Protein AF-0000000080789061 (afdb_homodimer)

Foldseek 3Di:
DAAEAEEALQLLCLCQDVPDPCVVVSVVVVVRHQAYEYEPVRLVVNQVVCVVVVHDSCVSSVVQVPPPRYDYDYFDPQLQVQLVVVPQPDVVSSSLSSSLSVCVVVVHHYDHPDPVSVVVSVVVVD/DAAEAEEALQLLCLCQDVPDPCVVVSVVVVVRHQAYEYEPVRLVVNQVVCVVVVHDSCVSSVVQVVPPRYDYDYFDPQLQVQLVVVPQPDVVSSSLSSSLSVCVVVVHHYDHPDPVSVVVSVVVVD

Structure (mmCIF, N/CA/C/O backbone):
data_AF-0000000080789061-model_v1
#
loop_
_entity.id
_entity.type
_entity.pdbx_description
1 polymer Toxin
#
loop_
_atom_site.group_PDB
_atom_site.id
_atom_site.type_symbol
_atom_site.label_atom_id
_atom_site.label_alt_id
_atom_site.label_comp_id
_atom_site.label_asym_id
_atom_site.label_entity_id
_atom_site.label_seq_id
_atom_site.pdbx_PDB_ins_code
_atom_site.Cartn_x
_atom_site.Cartn_y
_atom_site.Cartn_z
_atom_site.occupancy
_atom_site.B_iso_or_equiv
_atom_site.auth_seq_id
_atom_site.auth_comp_id
_atom_site.auth_asym_id
_atom_site.auth_atom_id
_atom_site.pdbx_PDB_model_num
ATOM 1 N N . MET A 1 1 ? 13.906 -29.203 -3.186 1 59.88 1 MET A N 1
ATOM 2 C CA . MET A 1 1 ? 13.758 -28.641 -1.844 1 59.88 1 MET A CA 1
ATOM 3 C C . MET A 1 1 ? 12.75 -27.5 -1.834 1 59.88 1 MET A C 1
ATOM 5 O O . MET A 1 1 ? 12.688 -26.719 -2.777 1 59.88 1 MET A O 1
ATOM 9 N N . GLU A 1 2 ? 11.664 -27.625 -1.023 1 77.31 2 GLU A N 1
ATOM 10 C CA . GLU A 1 2 ? 10.562 -26.656 -1.031 1 77.31 2 GLU A CA 1
ATOM 11 C C . GLU A 1 2 ? 11.055 -25.266 -0.685 1 77.31 2 GLU A C 1
ATOM 13 O O . GLU A 1 2 ? 11.898 -25.094 0.199 1 77.31 2 GLU A O 1
ATOM 18 N N . GLU A 1 3 ? 10.781 -24.375 -1.678 1 92.19 3 GLU A N 1
ATOM 19 C CA . GLU A 1 3 ? 11.305 -23.016 -1.536 1 92.19 3 GLU A CA 1
ATOM 20 C C . GLU A 1 3 ? 10.266 -22.094 -0.92 1 92.19 3 GLU A C 1
ATOM 22 O O . GLU A 1 3 ? 9.062 -22.328 -1.035 1 92.19 3 GLU A O 1
ATOM 27 N N . ILE A 1 4 ? 10.734 -21.266 -0.006 1 98.19 4 ILE A N 1
ATOM 28 C CA . ILE A 1 4 ? 9.945 -20.172 0.546 1 98.19 4 ILE A CA 1
ATOM 29 C C . ILE A 1 4 ? 10.5 -18.828 0.042 1 98.19 4 ILE A C 1
ATOM 31 O O . ILE A 1 4 ? 11.711 -18.625 0.031 1 98.19 4 ILE A O 1
ATOM 35 N N . ALA A 1 5 ? 9.586 -17.969 -0.425 1 98.5 5 ALA A N 1
ATOM 36 C CA . ALA A 1 5 ? 10.062 -16.703 -0.997 1 98.5 5 ALA A CA 1
ATOM 37 C C . ALA A 1 5 ? 9.023 -15.602 -0.815 1 98.5 5 ALA A C 1
ATOM 39 O O . ALA A 1 5 ? 7.852 -15.875 -0.562 1 98.5 5 ALA A O 1
ATOM 40 N N . VAL A 1 6 ? 9.492 -14.414 -0.831 1 98.62 6 VAL A N 1
ATOM 41 C CA . VAL A 1 6 ? 8.625 -13.273 -1.062 1 98.62 6 VAL A CA 1
ATOM 42 C C . VAL A 1 6 ? 8.336 -13.133 -2.555 1 98.62 6 VAL A C 1
ATOM 44 O O . VAL A 1 6 ? 9.242 -13.258 -3.383 1 98.62 6 VAL A O 1
ATOM 47 N N . VAL A 1 7 ? 7.086 -12.945 -2.906 1 98.56 7 VAL A N 1
ATOM 48 C CA . VAL A 1 7 ? 6.738 -12.773 -4.312 1 98.56 7 VAL A CA 1
ATOM 49 C C . VAL A 1 7 ? 6.18 -11.375 -4.547 1 98.56 7 VAL A C 1
ATOM 51 O O . VAL A 1 7 ? 5.703 -10.727 -3.611 1 98.56 7 VAL A O 1
ATOM 54 N N . ASP A 1 8 ? 6.297 -10.867 -5.746 1 98.06 8 ASP A N 1
ATOM 55 C CA . ASP A 1 8 ? 5.789 -9.547 -6.082 1 98.06 8 ASP A CA 1
ATOM 56 C C . ASP A 1 8 ? 4.633 -9.633 -7.074 1 98.06 8 ASP A C 1
ATOM 58 O O . ASP A 1 8 ? 4.199 -10.734 -7.43 1 98.06 8 ASP A O 1
ATOM 62 N N . THR A 1 9 ? 4.109 -8.531 -7.441 1 97.81 9 THR A N 1
ATOM 63 C CA . THR A 1 9 ? 2.936 -8.445 -8.305 1 97.81 9 THR A CA 1
ATOM 64 C C . THR A 1 9 ? 3.219 -9.07 -9.664 1 97.81 9 THR A C 1
ATOM 66 O O . THR A 1 9 ? 2.389 -9.812 -10.195 1 97.81 9 THR A O 1
ATOM 69 N N . ASN A 1 10 ? 4.449 -8.812 -10.195 1 96.81 10 ASN A N 1
ATOM 70 C CA . ASN A 1 10 ? 4.809 -9.344 -11.508 1 96.81 10 ASN A CA 1
ATOM 71 C C . ASN A 1 10 ? 4.762 -10.867 -11.523 1 96.81 10 ASN A C 1
ATOM 73 O O . ASN A 1 10 ? 4.27 -11.469 -12.484 1 96.81 10 ASN A O 1
ATOM 77 N N . PHE A 1 11 ? 5.266 -11.453 -10.547 1 98.5 11 PHE A N 1
ATOM 78 C CA . PHE A 1 11 ? 5.234 -12.906 -10.438 1 98.5 11 PHE A CA 1
ATOM 79 C C . PHE A 1 11 ? 3.799 -13.414 -10.352 1 98.5 11 PHE A C 1
ATOM 81 O O . PHE A 1 11 ? 3.428 -14.359 -11.047 1 98.5 11 PHE A O 1
ATOM 88 N N . VAL A 1 12 ? 2.99 -12.812 -9.484 1 98.56 12 VAL A N 1
ATOM 89 C CA . VAL A 1 12 ? 1.605 -13.227 -9.281 1 98.56 12 VAL A CA 1
ATOM 90 C C . VAL A 1 12 ? 0.832 -13.109 -10.594 1 98.56 12 VAL A C 1
ATOM 92 O O . VAL A 1 12 ? 0.101 -14.023 -10.977 1 98.56 12 VAL A O 1
ATOM 95 N N . ILE A 1 13 ? 1.022 -12.008 -11.297 1 97.94 13 ILE A N 1
ATOM 96 C CA . ILE A 1 13 ? 0.362 -11.781 -12.57 1 97.94 13 ILE A CA 1
ATOM 97 C C . ILE A 1 13 ? 0.792 -12.852 -13.57 1 97.94 13 ILE A C 1
ATOM 99 O O . ILE A 1 13 ? -0.037 -13.391 -14.312 1 97.94 13 ILE A O 1
A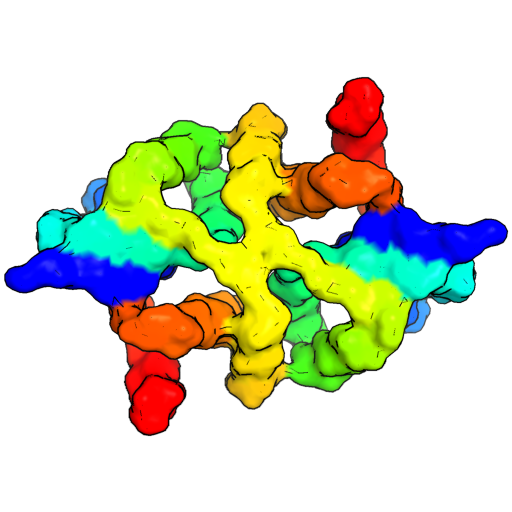TOM 103 N N . ALA A 1 14 ? 2.096 -13.156 -13.609 1 98.19 14 ALA A N 1
ATOM 104 C CA . ALA A 1 14 ? 2.625 -14.172 -14.523 1 98.19 14 ALA A CA 1
ATOM 105 C C . ALA A 1 14 ? 2.008 -15.539 -14.242 1 98.19 14 ALA A C 1
ATOM 107 O O . ALA A 1 14 ? 1.769 -16.312 -15.164 1 98.19 14 ALA A O 1
ATOM 108 N N . VAL A 1 15 ? 1.783 -15.852 -13 1 98.06 15 VAL A N 1
ATOM 109 C CA . VAL A 1 15 ? 1.207 -17.141 -12.625 1 98.06 15 VAL A CA 1
ATOM 110 C C . VAL A 1 15 ? -0.251 -17.203 -13.07 1 98.06 15 VAL A C 1
ATOM 112 O O . VAL A 1 15 ? -0.695 -18.219 -13.617 1 98.06 15 VAL A O 1
ATOM 115 N N . ILE A 1 16 ? -0.989 -16.094 -12.922 1 96.81 16 ILE A N 1
ATOM 116 C CA . ILE A 1 16 ? -2.441 -16.078 -13.062 1 96.81 16 ILE A CA 1
ATOM 117 C C . ILE A 1 16 ? -2.816 -15.945 -14.539 1 96.81 16 ILE A C 1
ATOM 119 O O . ILE A 1 16 ? -3.762 -16.594 -15.008 1 96.81 16 ILE A O 1
ATOM 123 N N . PHE A 1 17 ? -2.111 -15.125 -15.258 1 96.25 17 PHE A N 1
ATOM 124 C CA . PHE A 1 17 ? -2.518 -14.805 -16.609 1 96.25 17 PHE A CA 1
ATOM 125 C C . PHE A 1 17 ? -1.728 -15.625 -17.625 1 96.25 17 PHE A C 1
ATOM 127 O O . PHE A 1 17 ? -0.521 -15.43 -17.781 1 96.25 17 PHE A O 1
ATOM 134 N N . GLU A 1 18 ? -2.381 -16.375 -18.375 1 96.44 18 GLU A N 1
ATOM 135 C CA . GLU A 1 18 ? -1.77 -17.328 -19.297 1 96.44 18 GLU A CA 1
ATOM 136 C C . GLU A 1 18 ? -1.059 -16.609 -20.438 1 96.44 18 GLU A C 1
ATOM 138 O O . GLU A 1 18 ? -0.093 -17.141 -21 1 96.44 18 GLU A O 1
ATOM 143 N N . ASP A 1 19 ? -1.513 -15.461 -20.781 1 96.25 19 ASP A N 1
ATOM 144 C CA . ASP A 1 19 ? -0.944 -14.75 -21.922 1 96.25 19 ASP A CA 1
ATOM 145 C C . ASP A 1 19 ? 0.303 -13.969 -21.516 1 96.25 19 ASP A C 1
ATOM 147 O O . ASP A 1 19 ? 0.974 -13.383 -22.375 1 96.25 19 ASP A O 1
ATOM 151 N N . HIS A 1 20 ? 0.626 -13.969 -20.219 1 96.5 20 HIS A N 1
ATOM 152 C CA . HIS A 1 20 ? 1.844 -13.297 -19.781 1 96.5 20 HIS A CA 1
ATOM 153 C C . HIS A 1 20 ? 3.086 -14 -20.328 1 96.5 20 HIS A C 1
ATOM 155 O O . HIS A 1 20 ? 3.145 -15.234 -20.344 1 96.5 20 HIS A O 1
ATOM 161 N N . ILE A 1 21 ? 4.109 -13.281 -20.703 1 97.06 21 ILE A N 1
ATOM 162 C CA . ILE A 1 21 ? 5.289 -13.797 -21.391 1 97.06 21 ILE A CA 1
ATOM 163 C C . ILE A 1 21 ? 6.02 -14.781 -20.484 1 97.06 21 ILE A C 1
ATOM 165 O O . ILE A 1 21 ? 6.684 -15.703 -20.953 1 97.06 21 ILE A O 1
ATOM 169 N N . PHE A 1 22 ? 5.891 -14.633 -19.219 1 97.88 22 PHE A N 1
ATOM 170 C CA . PHE A 1 22 ? 6.613 -15.484 -18.281 1 97.88 22 PHE A CA 1
ATOM 171 C C . PHE A 1 22 ? 5.688 -16.531 -17.672 1 97.88 22 PHE A C 1
ATOM 173 O O . PHE A 1 22 ? 6.023 -17.156 -16.672 1 97.88 22 PHE A O 1
ATOM 180 N N . HIS A 1 23 ? 4.512 -16.719 -18.203 1 98.44 23 HIS A N 1
ATOM 181 C CA . HIS A 1 23 ? 3.52 -17.594 -17.578 1 98.44 23 HIS A CA 1
ATOM 182 C C . HIS A 1 23 ? 4.062 -19 -17.391 1 98.44 23 HIS A C 1
ATOM 184 O O . HIS A 1 23 ? 3.99 -19.547 -16.281 1 98.44 23 HIS A O 1
ATOM 190 N N . LYS A 1 24 ? 4.656 -19.609 -18.391 1 98.19 24 LYS A N 1
ATOM 191 C CA . LYS A 1 24 ? 5.156 -20.984 -18.297 1 98.19 24 LYS A CA 1
ATOM 192 C C . LYS A 1 24 ? 6.25 -21.109 -17.25 1 98.19 24 LYS A C 1
ATOM 194 O O . LYS A 1 24 ? 6.23 -22.031 -16.438 1 98.19 24 LYS A O 1
ATOM 199 N N . LEU A 1 25 ? 7.121 -20.219 -17.281 1 98.06 25 LEU A N 1
ATOM 200 C CA . LEU A 1 25 ? 8.188 -20.203 -16.281 1 98.06 25 LEU A CA 1
ATOM 201 C C . LEU A 1 25 ? 7.621 -20.016 -14.883 1 98.06 25 LEU A C 1
ATOM 203 O O . LEU A 1 25 ? 8.062 -20.672 -13.938 1 98.06 25 LEU A O 1
ATOM 207 N N . ALA A 1 26 ? 6.656 -19.109 -14.703 1 98.56 26 ALA A N 1
ATOM 208 C CA . ALA A 1 26 ? 6.055 -18.797 -13.414 1 98.56 26 ALA A CA 1
ATOM 209 C C . ALA A 1 26 ? 5.344 -20 -12.828 1 98.56 26 ALA A C 1
ATOM 211 O O . ALA A 1 26 ? 5.379 -20.234 -11.609 1 98.56 26 ALA A O 1
ATOM 212 N N . ILE A 1 27 ? 4.691 -20.781 -13.703 1 98.19 27 ILE A N 1
ATOM 213 C CA . ILE A 1 27 ? 4 -21.984 -13.258 1 98.19 27 ILE A CA 1
ATOM 214 C C . ILE A 1 27 ? 5.016 -22.984 -12.711 1 98.19 27 ILE A C 1
ATOM 216 O O . ILE A 1 27 ? 4.801 -23.594 -11.664 1 98.19 27 ILE A O 1
ATOM 220 N N . LYS A 1 28 ? 6.074 -23.141 -13.367 1 97.81 28 LYS A N 1
ATOM 221 C CA . LYS A 1 28 ? 7.125 -24.031 -12.906 1 97.81 28 LYS A CA 1
ATOM 222 C C . LYS A 1 28 ? 7.695 -23.594 -11.57 1 97.81 28 LYS A C 1
ATOM 224 O O . LYS A 1 28 ? 7.887 -24.406 -10.664 1 97.81 28 LYS A O 1
ATOM 229 N N . ASP A 1 29 ? 8 -22.297 -11.453 1 98 29 ASP A N 1
ATOM 230 C CA . ASP A 1 29 ? 8.531 -21.766 -10.211 1 98 29 ASP A CA 1
ATOM 231 C C . ASP A 1 29 ? 7.508 -21.875 -9.078 1 98 29 ASP A C 1
ATOM 233 O O . ASP A 1 29 ? 7.863 -22.172 -7.938 1 98 29 ASP A O 1
ATOM 237 N N . TRP A 1 30 ? 6.262 -21.656 -9.422 1 97.88 30 TRP A N 1
ATOM 238 C CA . TRP A 1 30 ? 5.18 -21.766 -8.445 1 97.88 30 TRP A CA 1
ATOM 239 C C . TRP A 1 30 ? 5.098 -23.172 -7.875 1 97.88 30 TRP A C 1
ATOM 241 O O . TRP A 1 30 ? 4.879 -23.344 -6.676 1 97.88 30 TRP A O 1
ATOM 251 N N . GLU A 1 31 ? 5.258 -24.109 -8.742 1 97 31 GLU A N 1
ATOM 252 C CA . GLU A 1 31 ? 5.191 -25.516 -8.328 1 97 31 GLU A CA 1
ATOM 253 C C . GLU A 1 31 ? 6.285 -25.844 -7.312 1 97 31 GLU A C 1
ATOM 255 O O . GLU A 1 31 ? 6.082 -26.656 -6.414 1 97 31 GLU A O 1
ATOM 260 N N . LYS A 1 32 ? 7.32 -25.141 -7.355 1 97 32 LYS A N 1
ATOM 261 C CA . LYS A 1 32 ? 8.461 -25.391 -6.484 1 97 32 LYS A CA 1
ATOM 262 C C . LYS A 1 32 ? 8.297 -24.703 -5.137 1 97 32 LYS A C 1
ATOM 264 O O . LYS A 1 32 ? 8.977 -25.031 -4.168 1 97 32 LYS A O 1
ATOM 269 N N . LEU A 1 33 ? 7.441 -23.734 -5.082 1 97.44 33 LEU A N 1
ATOM 270 C CA . LEU A 1 33 ? 7.258 -22.984 -3.852 1 97.44 33 LEU A CA 1
ATOM 271 C C . LEU A 1 33 ? 6.395 -23.75 -2.861 1 97.44 33 LEU A C 1
ATOM 273 O O . LEU A 1 33 ? 5.355 -24.297 -3.234 1 97.44 33 LEU A O 1
ATOM 277 N N . ARG A 1 34 ? 6.906 -23.781 -1.702 1 97.75 34 ARG A N 1
ATOM 278 C CA . ARG A 1 34 ? 6.086 -24.281 -0.601 1 97.75 34 ARG A CA 1
ATOM 279 C C . ARG A 1 34 ? 5.223 -23.172 -0.014 1 97.75 34 ARG A C 1
ATOM 281 O O . ARG A 1 34 ? 4.086 -23.422 0.399 1 97.75 34 ARG A O 1
ATOM 288 N N . LYS A 1 35 ? 5.82 -22.016 0.103 1 98.38 35 LYS A N 1
ATOM 289 C CA . LYS A 1 35 ? 5.16 -20.844 0.666 1 98.38 35 LYS A CA 1
ATOM 290 C C . LYS A 1 35 ? 5.578 -19.562 -0.069 1 98.38 35 LYS A C 1
ATOM 292 O O . LYS A 1 35 ? 6.754 -19.391 -0.391 1 98.38 35 LYS A O 1
ATOM 297 N N . ALA A 1 36 ? 4.602 -18.766 -0.342 1 98.62 36 ALA A N 1
ATOM 298 C CA . ALA A 1 36 ? 4.82 -17.484 -0.988 1 98.62 36 ALA A CA 1
ATOM 299 C C . ALA A 1 36 ? 4.293 -16.344 -0.122 1 98.62 36 ALA A C 1
ATOM 301 O O . ALA A 1 36 ? 3.088 -16.234 0.11 1 98.62 36 ALA A O 1
ATOM 302 N N . TYR A 1 37 ? 5.152 -15.562 0.356 1 98.81 37 TYR A N 1
ATOM 303 C CA . TYR A 1 37 ? 4.766 -14.383 1.116 1 98.81 37 TYR A CA 1
ATOM 304 C C . TYR A 1 37 ? 4.465 -13.211 0.187 1 98.81 37 TYR A C 1
ATOM 306 O O . TYR A 1 37 ? 5.297 -12.836 -0.641 1 98.81 37 TYR A O 1
ATOM 314 N N . LEU A 1 38 ? 3.289 -12.695 0.278 1 98.81 38 LEU A N 1
ATOM 315 C CA . LEU A 1 38 ? 2.811 -11.617 -0.576 1 98.81 38 LEU A CA 1
ATOM 316 C C . LEU A 1 38 ? 2.611 -10.336 0.228 1 98.81 38 LEU A C 1
ATOM 318 O O . LEU A 1 38 ? 1.699 -10.25 1.055 1 98.81 38 LEU A O 1
ATOM 322 N N . PRO A 1 39 ? 3.469 -9.297 0.029 1 98.69 39 PRO A N 1
ATOM 323 C CA . PRO A 1 39 ? 3.312 -8.031 0.753 1 98.69 39 PRO A CA 1
ATOM 324 C C . PRO A 1 39 ? 2.006 -7.32 0.418 1 98.69 39 PRO A C 1
ATOM 326 O O . PRO A 1 39 ? 1.566 -7.336 -0.735 1 98.69 39 PRO A O 1
ATOM 329 N N . ILE A 1 40 ? 1.475 -6.637 1.334 1 98.62 40 ILE A N 1
ATOM 330 C CA . ILE A 1 40 ? 0.223 -5.91 1.138 1 98.62 40 ILE A CA 1
ATOM 331 C C . ILE A 1 40 ? 0.394 -4.883 0.024 1 98.62 40 ILE A C 1
ATOM 333 O O . ILE A 1 40 ? -0.52 -4.664 -0.775 1 98.62 40 ILE A O 1
ATOM 337 N N . ILE A 1 41 ? 1.555 -4.262 -0.086 1 98.5 41 ILE A N 1
ATOM 338 C CA . ILE A 1 41 ? 1.773 -3.262 -1.126 1 98.5 41 ILE A CA 1
ATOM 339 C C . ILE A 1 41 ? 1.688 -3.92 -2.502 1 98.5 41 ILE A C 1
ATOM 341 O O . ILE A 1 41 ? 1.236 -3.299 -3.467 1 98.5 41 ILE A O 1
ATOM 345 N N . ALA A 1 42 ? 2.076 -5.195 -2.619 1 98.38 42 ALA A N 1
ATOM 346 C CA . ALA A 1 42 ? 1.978 -5.918 -3.885 1 98.38 42 ALA A CA 1
ATOM 347 C C . ALA A 1 42 ? 0.521 -6.203 -4.242 1 98.38 42 ALA A C 1
ATOM 349 O O . ALA A 1 42 ? 0.156 -6.219 -5.418 1 98.38 42 ALA A O 1
ATOM 350 N N . ILE A 1 43 ? -0.306 -6.422 -3.215 1 98.31 43 ILE A N 1
ATOM 351 C CA . ILE A 1 43 ? -1.729 -6.625 -3.461 1 98.31 43 ILE A CA 1
ATOM 352 C C . ILE A 1 43 ? -2.357 -5.328 -3.961 1 98.31 43 ILE A C 1
ATOM 354 O O . ILE A 1 43 ? -3.207 -5.348 -4.855 1 98.31 43 ILE A O 1
ATOM 358 N N . SER A 1 44 ? -1.937 -4.191 -3.373 1 97.75 44 SER A N 1
ATOM 359 C CA . SER A 1 44 ? -2.406 -2.896 -3.854 1 97.75 44 SER A CA 1
ATOM 360 C C . SER A 1 44 ? -2.031 -2.68 -5.316 1 97.75 44 SER A C 1
ATOM 362 O O . SER A 1 44 ? -2.84 -2.178 -6.102 1 97.75 44 SER A O 1
ATOM 364 N N . GLU A 1 45 ? -0.813 -3.039 -5.691 1 97.19 45 GLU A N 1
ATOM 365 C CA . GLU A 1 45 ? -0.386 -2.943 -7.082 1 97.19 45 GLU A CA 1
ATOM 366 C C . GLU A 1 45 ? -1.207 -3.869 -7.977 1 97.19 45 GLU A C 1
ATOM 368 O O . GLU A 1 45 ? -1.521 -3.521 -9.117 1 97.19 45 GLU A O 1
ATOM 373 N N . LEU A 1 46 ? -1.464 -5.035 -7.512 1 97.94 46 LEU A N 1
ATOM 374 C CA . LEU A 1 46 ? -2.283 -5.98 -8.258 1 97.94 46 LEU A CA 1
ATOM 375 C C . LEU A 1 46 ? -3.68 -5.422 -8.5 1 97.94 46 LEU A C 1
ATOM 377 O O . LEU A 1 46 ? -4.211 -5.527 -9.609 1 97.94 46 LEU A O 1
ATOM 381 N N . ALA A 1 47 ? -4.242 -4.824 -7.453 1 98 47 ALA A N 1
ATOM 382 C CA . ALA A 1 47 ? -5.555 -4.195 -7.59 1 98 47 ALA A CA 1
ATOM 383 C C . ALA A 1 47 ? -5.539 -3.115 -8.664 1 98 47 ALA A C 1
ATOM 385 O O . ALA A 1 47 ? -6.441 -3.047 -9.5 1 98 47 ALA A O 1
ATOM 386 N N . TYR A 1 48 ? -4.535 -2.311 -8.68 1 97 48 TYR A N 1
ATOM 387 C CA . TYR A 1 48 ? -4.379 -1.276 -9.695 1 97 48 TYR A CA 1
ATOM 388 C C . TYR A 1 48 ? -4.332 -1.887 -11.094 1 97 48 TYR A C 1
ATOM 390 O O . TYR A 1 48 ? -5.02 -1.42 -12.008 1 97 48 TYR A O 1
ATOM 398 N N . PHE A 1 49 ? -3.504 -2.898 -11.25 1 96.94 49 PHE A N 1
ATOM 399 C CA . PHE A 1 49 ? -3.334 -3.588 -12.523 1 96.94 49 PHE A CA 1
ATOM 400 C C . PHE A 1 49 ? -4.664 -4.137 -13.023 1 96.94 49 PHE A C 1
ATOM 402 O O . PHE A 1 49 ? -5.012 -3.971 -14.195 1 96.94 49 PHE A O 1
ATOM 409 N N . LEU A 1 50 ? -5.406 -4.797 -12.172 1 97.62 50 LEU A N 1
ATOM 410 C CA . LEU A 1 50 ? -6.656 -5.453 -12.555 1 97.62 50 LEU A CA 1
ATOM 411 C C . LEU A 1 50 ? -7.707 -4.426 -12.945 1 97.62 50 LEU A C 1
ATOM 413 O O . LEU A 1 50 ? -8.375 -4.578 -13.977 1 97.62 50 LEU A O 1
ATOM 417 N N . ILE A 1 51 ? -7.82 -3.402 -12.164 1 96.88 51 ILE A N 1
ATOM 418 C CA . ILE A 1 51 ? -8.805 -2.367 -12.438 1 96.88 51 ILE A CA 1
ATOM 419 C C . ILE A 1 51 ? -8.484 -1.677 -13.758 1 96.88 51 ILE A C 1
ATOM 421 O O . ILE A 1 51 ? -9.352 -1.519 -14.617 1 96.88 51 ILE A O 1
ATOM 425 N N . LYS A 1 52 ? -7.242 -1.306 -13.906 1 95.81 52 LYS A N 1
ATOM 426 C CA . LYS A 1 52 ? -6.793 -0.607 -15.109 1 95.81 52 LYS A CA 1
ATOM 427 C C . LYS A 1 52 ? -7.047 -1.447 -16.359 1 95.81 52 LYS A C 1
ATOM 429 O O . LYS A 1 52 ? -7.355 -0.908 -17.422 1 95.81 52 LYS A O 1
ATOM 434 N N . ASN A 1 53 ? -6.961 -2.754 -16.234 1 95.75 53 ASN A N 1
ATOM 435 C CA . ASN A 1 53 ? -7.07 -3.633 -17.391 1 95.75 53 ASN A CA 1
ATOM 436 C C . ASN A 1 53 ? -8.461 -4.258 -17.484 1 95.75 53 ASN A C 1
ATOM 438 O O . ASN A 1 53 ? -8.688 -5.137 -18.328 1 95.75 53 ASN A O 1
ATOM 442 N N . GLY A 1 54 ? -9.352 -3.883 -16.625 1 94.5 54 GLY A N 1
ATOM 443 C CA . GLY A 1 54 ? -10.75 -4.266 -16.734 1 94.5 54 GLY A CA 1
ATOM 444 C C . GLY A 1 54 ? -11.023 -5.68 -16.25 1 94.5 54 GLY A C 1
ATOM 445 O O . GLY A 1 54 ? -12.008 -6.297 -16.656 1 94.5 54 GLY A O 1
ATOM 446 N N . PHE A 1 55 ? -10.141 -6.191 -15.461 1 94.69 55 PHE A N 1
ATOM 447 C CA . PHE A 1 55 ? -10.367 -7.516 -14.898 1 94.69 55 PHE A CA 1
ATOM 448 C C . PHE A 1 55 ? -11.203 -7.434 -13.625 1 94.69 55 PHE A C 1
ATOM 450 O O . PHE A 1 55 ? -11.273 -6.379 -12.992 1 94.69 55 PHE A O 1
ATOM 457 N N . SER A 1 56 ? -11.805 -8.539 -13.336 1 92.75 56 SER A N 1
ATOM 458 C CA . SER A 1 56 ? -12.555 -8.609 -12.086 1 92.75 56 SER A CA 1
ATOM 459 C C . SER A 1 56 ? -11.617 -8.617 -10.875 1 92.75 56 SER A C 1
ATOM 461 O O . SER A 1 56 ? -10.875 -9.578 -10.664 1 92.75 56 SER A O 1
ATOM 463 N N . LEU A 1 57 ? -11.688 -7.633 -10.086 1 95.38 57 LEU A N 1
ATOM 464 C CA . LEU A 1 57 ? -10.836 -7.488 -8.914 1 95.38 57 LEU A CA 1
ATOM 465 C C . LEU A 1 57 ? -11.133 -8.578 -7.891 1 95.38 57 LEU A C 1
ATOM 467 O O . LEU A 1 57 ? -10.227 -9.305 -7.473 1 95.38 57 LEU A O 1
ATOM 471 N N . ASN A 1 58 ? -12.406 -8.719 -7.52 1 93.94 58 ASN A N 1
ATOM 472 C CA . ASN A 1 58 ? -12.82 -9.648 -6.477 1 93.94 58 ASN A CA 1
ATOM 473 C C . ASN A 1 58 ? -12.414 -11.078 -6.816 1 93.94 58 ASN A C 1
ATOM 475 O O . ASN A 1 58 ? -11.766 -11.758 -6.016 1 93.94 58 ASN A O 1
ATOM 479 N N . ASP A 1 59 ? -12.703 -11.531 -8.016 1 94 59 ASP A N 1
ATOM 480 C CA . ASP A 1 59 ? -12.461 -12.922 -8.406 1 94 59 ASP A CA 1
ATOM 481 C C . ASP A 1 59 ? -10.969 -13.242 -8.367 1 94 59 ASP A C 1
ATOM 483 O O . ASP A 1 59 ? -10.562 -14.258 -7.809 1 94 59 ASP A O 1
ATOM 487 N N . VAL A 1 60 ? -10.195 -12.336 -8.914 1 96.25 60 VAL A N 1
ATOM 488 C CA . VAL A 1 60 ? -8.773 -12.617 -9.047 1 96.25 60 VAL A CA 1
ATOM 489 C C . VAL A 1 60 ? -8.109 -12.555 -7.676 1 96.25 60 VAL A C 1
ATOM 491 O O . VAL A 1 60 ? -7.391 -13.477 -7.281 1 96.25 60 VAL A O 1
ATOM 494 N N . ILE A 1 61 ? -8.367 -11.5 -6.926 1 97.62 61 ILE A N 1
ATOM 495 C CA . ILE A 1 61 ? -7.703 -11.32 -5.633 1 97.62 61 ILE A CA 1
ATOM 496 C C . ILE A 1 61 ? -8.188 -12.398 -4.66 1 97.62 61 ILE A C 1
ATOM 498 O O . ILE A 1 61 ? -7.395 -12.953 -3.896 1 97.62 61 ILE A O 1
ATOM 502 N N . ASP A 1 62 ? -9.438 -12.727 -4.703 1 95.19 62 ASP A N 1
ATOM 503 C CA . ASP A 1 62 ? -9.945 -13.805 -3.852 1 95.19 62 ASP A CA 1
ATOM 504 C C . ASP A 1 62 ? -9.234 -15.117 -4.156 1 95.19 62 ASP A C 1
ATOM 506 O O . ASP A 1 62 ? -8.906 -15.875 -3.242 1 95.19 62 ASP A O 1
ATOM 510 N N . ASN A 1 63 ? -9.094 -15.383 -5.43 1 95.38 63 ASN A N 1
ATOM 511 C CA . ASN A 1 63 ? -8.406 -16.609 -5.82 1 95.38 63 ASN A CA 1
ATOM 512 C C . ASN A 1 63 ? -6.961 -16.625 -5.332 1 95.38 63 ASN A C 1
ATOM 514 O O . ASN A 1 63 ? -6.469 -17.641 -4.867 1 95.38 63 ASN A O 1
ATOM 518 N N . VAL A 1 64 ? -6.32 -15.508 -5.434 1 97.62 64 VAL A N 1
ATOM 519 C CA . VAL A 1 64 ? -4.941 -15.398 -4.973 1 97.62 64 VAL A CA 1
ATOM 520 C C . VAL A 1 64 ? -4.879 -15.633 -3.467 1 97.62 64 VAL A C 1
ATOM 522 O O . VAL A 1 64 ? -4.074 -16.438 -2.99 1 97.62 64 VAL A O 1
ATOM 525 N N . LEU A 1 65 ? -5.75 -15 -2.758 1 97.06 65 LEU A N 1
ATOM 526 C CA . LEU A 1 65 ? -5.703 -15.016 -1.299 1 97.06 65 LEU A CA 1
ATOM 527 C C . LEU A 1 65 ? -6.164 -16.359 -0.753 1 97.06 65 LEU A C 1
ATOM 529 O O . LEU A 1 65 ? -5.855 -16.719 0.386 1 97.06 65 LEU A O 1
ATOM 533 N N . SER A 1 66 ? -6.906 -17.078 -1.567 1 96.06 66 SER A N 1
ATOM 534 C CA . SER A 1 66 ? -7.438 -18.359 -1.113 1 96.06 66 SER A CA 1
ATOM 535 C C . SER A 1 66 ? -6.426 -19.484 -1.313 1 96.06 66 SER A C 1
ATOM 537 O O . SER A 1 66 ? -6.602 -20.578 -0.792 1 96.06 66 SER A O 1
ATOM 539 N N . ASP A 1 67 ? -5.426 -19.234 -2.133 1 97 67 ASP A N 1
ATOM 540 C CA . ASP A 1 67 ? -4.391 -20.25 -2.318 1 97 67 ASP A CA 1
ATOM 541 C C . ASP A 1 67 ? -3.645 -20.516 -1.015 1 97 67 ASP A C 1
ATOM 543 O O . ASP A 1 67 ? -3.121 -19.594 -0.391 1 97 67 ASP A O 1
ATOM 547 N N . PRO A 1 68 ? -3.551 -21.766 -0.611 1 96.94 68 PRO A N 1
ATOM 548 C CA . PRO A 1 68 ? -2.947 -22.109 0.682 1 96.94 68 PRO A CA 1
ATOM 549 C C . PRO A 1 68 ? -1.458 -21.766 0.74 1 96.94 68 PRO A C 1
ATOM 551 O O . PRO A 1 68 ? -0.888 -21.656 1.829 1 96.94 68 PRO A O 1
ATOM 554 N N . LYS A 1 69 ? -0.807 -21.609 -0.395 1 97.81 69 LYS A N 1
ATOM 555 C CA . LYS A 1 69 ? 0.616 -21.281 -0.412 1 97.81 69 LYS A CA 1
ATOM 556 C C . LYS A 1 69 ? 0.841 -19.797 -0.13 1 97.81 69 LYS A C 1
ATOM 558 O O . LYS A 1 69 ? 1.959 -19.375 0.187 1 97.81 69 LYS A O 1
ATOM 563 N N . ILE A 1 70 ? -0.185 -19.016 -0.264 1 98.5 70 ILE A N 1
ATOM 564 C CA . ILE A 1 70 ? -0.028 -17.578 -0.161 1 98.5 70 ILE A CA 1
ATOM 565 C C . ILE A 1 70 ? -0.232 -17.141 1.287 1 98.5 70 ILE A C 1
ATOM 567 O O . ILE A 1 70 ? -1.223 -17.5 1.922 1 98.5 70 ILE A O 1
ATOM 571 N N . GLU A 1 71 ? 0.666 -16.469 1.784 1 98.31 71 GLU A N 1
ATOM 572 C CA . GLU A 1 71 ? 0.542 -15.773 3.059 1 98.31 71 GLU A CA 1
ATOM 573 C C . GLU A 1 71 ? 0.769 -14.273 2.887 1 98.31 71 GLU A C 1
ATOM 575 O O . GLU A 1 71 ? 1.834 -13.844 2.434 1 98.31 71 GLU A O 1
ATOM 580 N N . VAL A 1 72 ? -0.189 -13.5 3.295 1 98.5 72 VAL A N 1
ATOM 581 C CA . VAL A 1 72 ? -0.095 -12.047 3.17 1 98.5 72 VAL A CA 1
ATOM 582 C C . VAL A 1 72 ? 0.692 -11.477 4.348 1 98.5 72 VAL A C 1
ATOM 584 O O . VAL A 1 72 ? 0.473 -11.867 5.496 1 98.5 72 VAL A O 1
ATOM 587 N N . VAL A 1 73 ? 1.596 -10.609 4.043 1 98.5 73 VAL A N 1
ATOM 588 C CA . VAL A 1 73 ? 2.41 -9.984 5.082 1 98.5 73 VAL A CA 1
ATOM 589 C C . VAL A 1 73 ? 2.275 -8.469 5.004 1 98.5 73 VAL A C 1
ATOM 591 O O . VAL A 1 73 ? 2.344 -7.887 3.916 1 98.5 73 VAL A O 1
ATOM 594 N N . GLU A 1 74 ? 2.094 -7.867 6.141 1 98.56 74 GLU A N 1
ATOM 595 C CA . GLU A 1 74 ? 1.925 -6.422 6.219 1 98.56 74 GLU A CA 1
ATOM 596 C C . GLU A 1 74 ? 3.254 -5.699 6.02 1 98.56 74 GLU A C 1
ATOM 598 O O . GLU A 1 74 ? 4.293 -6.152 6.504 1 98.56 74 GLU A O 1
ATOM 603 N N . ASN A 1 75 ? 3.189 -4.613 5.273 1 98.62 75 ASN A N 1
ATOM 604 C CA . ASN A 1 75 ? 4.32 -3.693 5.297 1 98.62 75 ASN A CA 1
ATOM 605 C C . ASN A 1 75 ? 4.332 -2.848 6.566 1 98.62 75 ASN A C 1
ATOM 607 O O . ASN A 1 75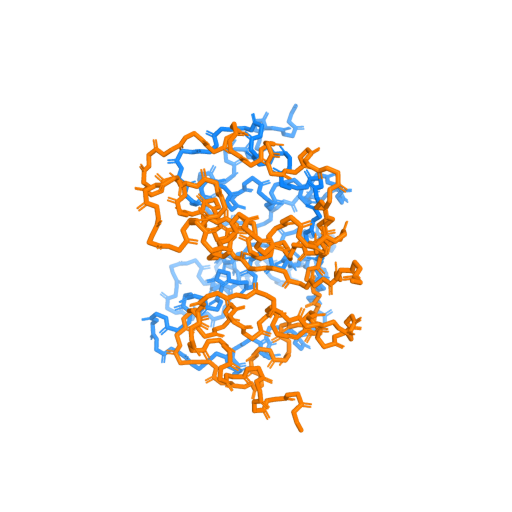 ? 3.279 -2.59 7.152 1 98.62 75 ASN A O 1
ATOM 611 N N . THR A 1 76 ? 5.512 -2.441 6.941 1 98 76 THR A N 1
ATOM 612 C CA . THR A 1 76 ? 5.672 -1.734 8.203 1 98 76 THR A CA 1
ATOM 613 C C . THR A 1 76 ? 6.355 -0.387 7.988 1 98 76 THR A C 1
ATOM 615 O O . THR A 1 76 ? 6.797 -0.079 6.879 1 98 76 THR A O 1
ATOM 618 N N . LEU A 1 77 ? 6.379 0.306 9.094 1 97.69 77 LEU A N 1
ATOM 619 C CA . LEU A 1 77 ? 7.078 1.587 9.078 1 97.69 77 LEU A CA 1
ATOM 620 C C . LEU A 1 77 ? 8.539 1.403 8.695 1 97.69 77 LEU A C 1
ATOM 622 O O . LEU A 1 77 ? 9.125 2.26 8.031 1 97.69 77 LEU A O 1
ATOM 626 N N . GLU A 1 78 ? 9.078 0.333 9.109 1 97.56 78 GLU A N 1
ATOM 627 C CA . GLU A 1 78 ? 10.461 0.022 8.734 1 97.56 78 GLU A CA 1
ATOM 628 C C . GLU A 1 78 ? 10.617 -0.053 7.219 1 97.56 78 GLU A C 1
ATOM 630 O O . GLU A 1 78 ? 11.633 0.391 6.676 1 97.56 78 GLU A O 1
ATOM 635 N N . ASP A 1 79 ? 9.68 -0.603 6.531 1 98.38 79 ASP A N 1
ATOM 636 C CA . ASP A 1 79 ? 9.727 -0.721 5.078 1 98.38 79 ASP A CA 1
ATOM 637 C C . ASP A 1 79 ? 9.664 0.652 4.41 1 98.38 79 ASP A C 1
ATOM 639 O O . ASP A 1 79 ? 10.336 0.888 3.402 1 98.38 79 ASP A O 1
ATOM 643 N N . ILE A 1 80 ? 8.867 1.551 4.973 1 98.25 80 ILE A N 1
ATOM 644 C CA . ILE A 1 80 ? 8.766 2.914 4.465 1 98.25 80 ILE A CA 1
ATOM 645 C C . ILE A 1 80 ? 10.125 3.613 4.594 1 98.25 80 ILE A C 1
ATOM 647 O O . ILE A 1 80 ? 10.617 4.207 3.631 1 98.25 80 ILE A O 1
ATOM 651 N N . TYR A 1 81 ? 10.719 3.521 5.762 1 97.62 81 TYR A N 1
ATOM 652 C CA . TYR A 1 81 ? 12.008 4.16 5.988 1 97.62 81 TYR A CA 1
ATOM 653 C C . TYR A 1 81 ? 13.062 3.598 5.047 1 97.62 81 TYR A C 1
ATOM 655 O O . TYR A 1 81 ? 13.875 4.348 4.496 1 97.62 81 TYR A O 1
ATOM 663 N N . PHE A 1 82 ? 13.07 2.336 4.906 1 98 82 PHE A N 1
ATOM 664 C CA . PHE A 1 82 ? 14.023 1.706 3.996 1 98 82 PHE A CA 1
ATOM 665 C C . PHE A 1 82 ? 13.852 2.25 2.582 1 98 82 PHE A C 1
ATOM 667 O O . PHE A 1 82 ? 14.836 2.559 1.909 1 98 82 PHE A O 1
ATOM 674 N N . ALA A 1 83 ? 12.578 2.332 2.135 1 97.94 83 ALA A N 1
ATOM 675 C CA . ALA A 1 83 ? 12.297 2.795 0.777 1 97.94 83 ALA A CA 1
ATOM 676 C C . ALA A 1 83 ? 12.781 4.23 0.579 1 97.94 83 ALA A C 1
ATOM 678 O O . ALA A 1 83 ? 13.508 4.52 -0.379 1 97.94 83 ALA A O 1
ATOM 679 N N . ILE A 1 84 ? 12.469 5.117 1.509 1 97.06 84 ILE A N 1
ATOM 680 C CA . ILE A 1 84 ? 12.766 6.527 1.288 1 97.06 84 ILE A CA 1
ATOM 681 C C . ILE A 1 84 ? 14.266 6.766 1.433 1 97.06 84 ILE A C 1
ATOM 683 O O . ILE A 1 84 ? 14.836 7.629 0.76 1 97.06 84 ILE A O 1
ATOM 687 N N . ARG A 1 85 ? 14.906 5.957 2.244 1 95.5 85 ARG A N 1
ATOM 688 C CA . ARG A 1 85 ? 16.344 6.102 2.43 1 95.5 85 ARG A CA 1
ATOM 689 C C . ARG A 1 85 ? 17.094 5.746 1.153 1 95.5 85 ARG A C 1
ATOM 691 O O . ARG A 1 85 ? 18.234 6.176 0.961 1 95.5 85 ARG A O 1
ATOM 698 N N . ASN A 1 86 ? 16.5 4.961 0.294 1 96.12 86 ASN A N 1
ATOM 699 C CA . ASN A 1 86 ? 17.156 4.555 -0.946 1 96.12 86 ASN A CA 1
ATOM 700 C C . ASN A 1 86 ? 16.797 5.48 -2.102 1 96.12 86 ASN A C 1
ATOM 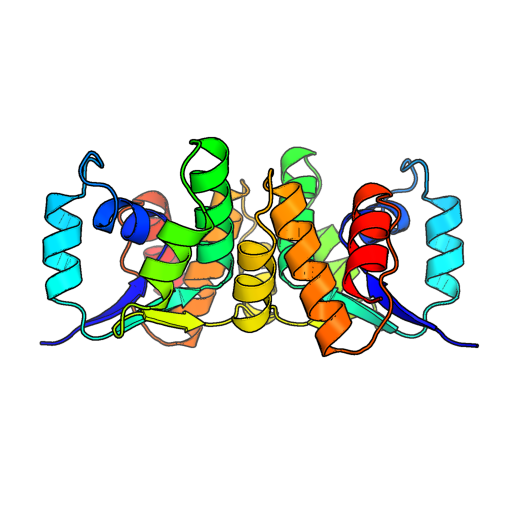702 O O . ASN A 1 86 ? 17.078 5.176 -3.262 1 96.12 86 ASN A O 1
ATOM 706 N N . SER A 1 87 ? 16.141 6.613 -1.907 1 93.75 87 SER A N 1
ATOM 707 C CA . SER A 1 87 ? 15.867 7.707 -2.832 1 93.75 87 SER A CA 1
ATOM 708 C C . SER A 1 87 ? 15.266 7.188 -4.133 1 93.75 87 SER A C 1
ATOM 710 O O . SER A 1 87 ? 15.82 7.402 -5.211 1 93.75 87 SER A O 1
ATOM 712 N N . PRO A 1 88 ? 14.125 6.535 -3.988 1 96.81 88 PRO A N 1
ATOM 713 C CA . PRO A 1 88 ? 13.492 6.039 -5.211 1 96.81 8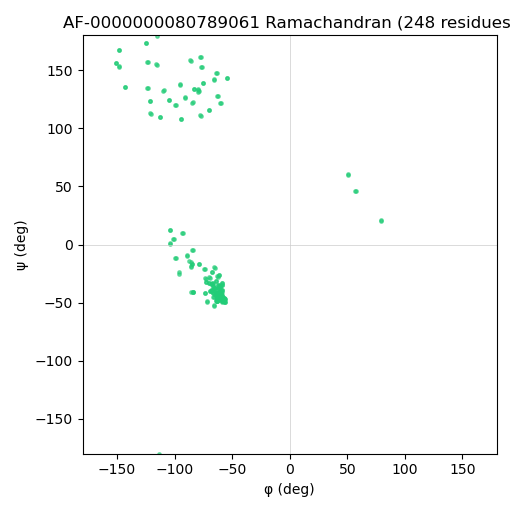8 PRO A CA 1
ATOM 714 C C . PRO A 1 88 ? 13.273 7.137 -6.25 1 96.81 88 PRO A C 1
ATOM 716 O O . PRO A 1 88 ? 12.914 8.266 -5.902 1 96.81 88 PRO A O 1
ATOM 719 N N . LYS A 1 89 ? 13.453 6.773 -7.543 1 93.38 89 LYS A N 1
ATOM 720 C CA . LYS A 1 89 ? 13.359 7.734 -8.641 1 93.38 89 LYS A CA 1
ATOM 721 C C . LYS A 1 89 ? 11.992 7.66 -9.32 1 93.38 89 LYS A C 1
ATOM 723 O O . LYS A 1 89 ? 11.648 8.516 -10.141 1 93.38 89 LYS A O 1
ATOM 728 N N . SER A 1 90 ? 11.266 6.684 -9.023 1 96.81 90 SER A N 1
ATOM 729 C CA . SER A 1 90 ? 9.914 6.453 -9.523 1 96.81 90 SER A CA 1
ATOM 730 C C . SER A 1 90 ? 9.055 5.73 -8.484 1 96.81 90 SER A C 1
ATOM 732 O O . SER A 1 90 ? 9.57 5.258 -7.469 1 96.81 90 SER A O 1
ATOM 734 N N . TYR A 1 91 ? 7.809 5.711 -8.719 1 96.25 91 TYR A N 1
ATOM 735 C CA . TYR A 1 91 ? 6.941 4.98 -7.805 1 96.25 91 TYR A CA 1
ATOM 736 C C . TYR A 1 91 ? 7.215 3.482 -7.871 1 96.25 91 TYR A C 1
ATOM 738 O O . TYR A 1 91 ? 7.125 2.785 -6.855 1 96.25 91 TYR A O 1
ATOM 746 N N . ASP A 1 92 ? 7.582 3.02 -9.055 1 95.88 92 ASP A N 1
ATOM 747 C CA . ASP A 1 92 ? 7.984 1.622 -9.18 1 95.88 92 ASP A CA 1
ATOM 748 C C . ASP A 1 92 ? 9.195 1.318 -8.297 1 95.88 92 ASP A C 1
ATOM 750 O O . ASP A 1 92 ? 9.258 0.261 -7.668 1 95.88 92 ASP A O 1
ATOM 754 N N . ASP A 1 93 ? 10.125 2.256 -8.312 1 96.81 93 ASP A N 1
ATOM 755 C CA . ASP A 1 93 ? 11.289 2.119 -7.438 1 96.81 93 ASP A CA 1
ATOM 756 C C . ASP A 1 93 ? 10.859 2.057 -5.973 1 96.81 93 ASP A C 1
ATOM 758 O O . ASP A 1 93 ? 11.375 1.238 -5.203 1 96.81 93 ASP A O 1
ATOM 762 N N . PHE A 1 94 ? 9.977 2.932 -5.613 1 98 94 PHE A N 1
ATOM 763 C CA . PHE A 1 94 ? 9.477 2.957 -4.242 1 98 94 PHE A CA 1
ATOM 764 C C . PHE A 1 94 ? 8.883 1.609 -3.859 1 98 94 PHE A C 1
ATOM 766 O O . PHE A 1 94 ? 9.227 1.043 -2.822 1 98 94 PHE A O 1
ATOM 773 N N . ASN A 1 95 ? 8.039 1.096 -4.703 1 97.81 95 ASN A N 1
ATOM 774 C CA . ASN A 1 95 ? 7.406 -0.198 -4.461 1 97.81 95 ASN A CA 1
ATOM 775 C C . ASN A 1 95 ? 8.438 -1.316 -4.371 1 97.81 95 ASN A C 1
ATOM 777 O O . ASN A 1 95 ? 8.336 -2.199 -3.516 1 97.81 95 ASN A O 1
ATOM 781 N N . ASP A 1 96 ? 9.43 -1.255 -5.262 1 97.94 96 ASP A N 1
ATOM 782 C CA . ASP A 1 96 ? 10.5 -2.246 -5.223 1 97.94 96 ASP A CA 1
ATOM 783 C C . ASP A 1 96 ? 11.172 -2.27 -3.855 1 97.94 96 ASP A C 1
ATOM 785 O O . ASP A 1 96 ? 11.367 -3.336 -3.268 1 97.94 96 ASP A O 1
ATOM 789 N N . TYR A 1 97 ? 11.477 -1.102 -3.369 1 98.38 97 TYR A N 1
ATOM 790 C CA . TYR A 1 97 ? 12.203 -1.013 -2.105 1 98.38 97 TYR A CA 1
ATOM 791 C C . TYR A 1 97 ? 11.328 -1.487 -0.946 1 98.38 97 TYR A C 1
ATOM 793 O O . TYR A 1 97 ? 11.836 -2.068 0.018 1 98.38 97 TYR A O 1
ATOM 801 N N . MET A 1 98 ? 10.039 -1.242 -1.035 1 98.5 98 MET A N 1
ATOM 802 C CA . MET A 1 98 ? 9.125 -1.742 -0.011 1 98.5 98 MET A CA 1
ATOM 803 C C . MET A 1 98 ? 9.148 -3.266 0.046 1 98.5 98 MET A C 1
ATOM 805 O O . MET A 1 98 ? 9.164 -3.852 1.131 1 98.5 98 MET A O 1
ATOM 809 N N . ILE A 1 99 ? 9.172 -3.871 -1.091 1 98.69 99 ILE A N 1
ATOM 810 C CA . ILE A 1 99 ? 9.156 -5.328 -1.174 1 98.69 99 ILE A CA 1
ATOM 811 C C . ILE A 1 99 ? 10.516 -5.887 -0.763 1 98.69 99 ILE A C 1
ATOM 813 O O . ILE A 1 99 ? 10.594 -6.867 -0.021 1 98.69 99 ILE A O 1
ATOM 817 N N . ILE A 1 100 ? 11.586 -5.273 -1.2 1 98.44 100 ILE A N 1
ATOM 818 C CA . ILE A 1 100 ? 12.938 -5.688 -0.833 1 98.44 100 ILE A CA 1
ATOM 819 C C . ILE A 1 100 ? 13.102 -5.613 0.682 1 98.44 100 ILE A C 1
ATOM 821 O O . ILE A 1 100 ? 13.656 -6.531 1.298 1 98.44 100 ILE A O 1
ATOM 825 N N . SER A 1 101 ? 12.617 -4.52 1.28 1 98.56 101 SER A N 1
ATOM 826 C CA . SER A 1 101 ? 12.719 -4.348 2.727 1 98.56 101 SER A CA 1
ATOM 827 C C . SER A 1 101 ? 12.016 -5.484 3.465 1 98.56 101 SER A C 1
ATOM 829 O O . SER A 1 101 ? 12.555 -6.027 4.434 1 98.56 101 SER A O 1
ATOM 831 N N . LEU A 1 102 ? 10.828 -5.844 3.016 1 98.31 102 LEU A N 1
ATOM 832 C CA . LEU A 1 102 ? 10.086 -6.938 3.639 1 98.31 102 LEU A CA 1
ATOM 833 C C . LEU A 1 102 ? 10.852 -8.25 3.521 1 98.31 102 LEU A C 1
ATOM 835 O O . LEU A 1 102 ? 10.945 -9.008 4.488 1 98.31 102 LEU A O 1
ATOM 839 N N . ALA A 1 103 ? 11.398 -8.508 2.346 1 98.12 103 ALA A N 1
ATOM 840 C CA . ALA A 1 103 ? 12.172 -9.727 2.145 1 98.12 103 ALA A CA 1
ATOM 841 C C . ALA A 1 103 ? 13.359 -9.789 3.098 1 98.12 103 ALA A C 1
ATOM 843 O O . ALA A 1 103 ? 13.664 -10.844 3.66 1 98.12 103 ALA A O 1
ATOM 844 N N . ARG A 1 104 ? 14 -8.656 3.295 1 97.44 104 ARG A N 1
ATOM 845 C CA . ARG A 1 104 ? 15.133 -8.57 4.211 1 9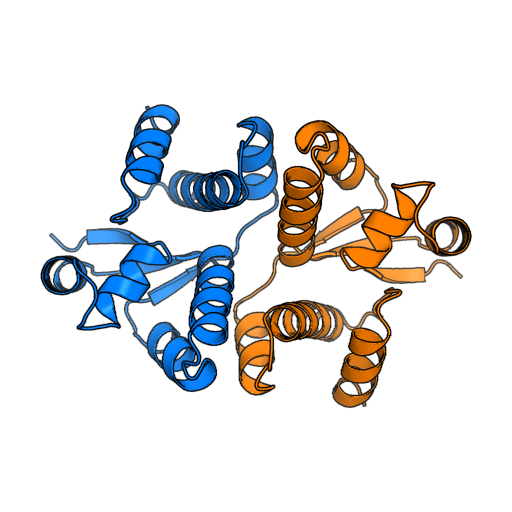7.44 104 ARG A CA 1
ATOM 846 C C . ARG A 1 104 ? 14.703 -8.875 5.641 1 97.44 104 ARG A C 1
ATOM 848 O O . ARG A 1 104 ? 15.367 -9.641 6.344 1 97.44 104 ARG A O 1
ATOM 855 N N . ARG A 1 105 ? 13.594 -8.289 6.027 1 96.38 105 ARG A N 1
ATOM 856 C CA . ARG A 1 105 ? 13.086 -8.5 7.379 1 96.38 105 ARG A CA 1
ATOM 857 C C . ARG A 1 105 ? 12.773 -9.977 7.625 1 96.38 105 ARG A C 1
ATOM 859 O O . ARG A 1 105 ? 12.953 -10.477 8.734 1 96.38 105 ARG A O 1
ATOM 866 N N . LEU A 1 106 ? 12.32 -10.602 6.609 1 97.19 106 LEU A N 1
ATOM 867 C CA . LEU A 1 106 ? 11.914 -12 6.73 1 97.19 106 LEU A CA 1
ATOM 868 C C . LEU A 1 106 ? 13.086 -12.93 6.449 1 97.19 106 LEU A C 1
ATOM 870 O O . LEU A 1 106 ? 12.984 -14.148 6.645 1 97.19 106 LEU A O 1
ATOM 874 N N . LYS A 1 107 ? 14.211 -12.383 5.953 1 97.06 107 LYS A N 1
ATOM 875 C CA . LYS A 1 107 ? 15.383 -13.164 5.547 1 97.06 107 LYS A CA 1
ATOM 876 C C . LYS A 1 107 ? 15.008 -14.195 4.488 1 97.06 107 LYS A C 1
ATOM 878 O O . LYS A 1 107 ? 15.367 -15.367 4.602 1 97.06 107 LYS A O 1
ATOM 883 N N . LEU A 1 108 ? 14.258 -13.758 3.512 1 97.19 108 LEU A N 1
ATOM 884 C CA . LEU A 1 108 ? 13.82 -14.609 2.408 1 97.19 108 LEU A CA 1
ATOM 885 C C . LEU A 1 108 ? 14.242 -14.016 1.067 1 97.19 108 LEU A C 1
ATOM 887 O O . LEU A 1 108 ? 14.477 -12.812 0.964 1 97.19 108 LEU A O 1
ATOM 891 N N . LYS A 1 109 ? 14.352 -14.805 0.059 1 96.56 109 LYS A N 1
ATOM 892 C CA . LYS A 1 109 ? 14.594 -14.328 -1.303 1 96.56 109 LYS A CA 1
ATOM 893 C C . LYS A 1 109 ? 13.312 -13.781 -1.928 1 96.56 109 LYS A C 1
ATOM 895 O O . LYS A 1 109 ? 12.211 -14.055 -1.444 1 96.56 109 LYS A O 1
ATOM 900 N N . ILE A 1 110 ? 13.539 -13.016 -2.953 1 98 110 ILE A N 1
ATOM 901 C CA . ILE A 1 110 ? 12.414 -12.5 -3.725 1 98 110 ILE A CA 1
ATOM 902 C C . ILE A 1 110 ? 12.297 -13.266 -5.043 1 98 110 ILE A C 1
ATOM 904 O O . ILE A 1 110 ? 13.281 -13.398 -5.777 1 98 110 ILE A O 1
ATOM 908 N N . LEU A 1 111 ? 11.219 -13.781 -5.254 1 97.69 111 LEU A N 1
ATOM 909 C CA . LEU A 1 111 ? 10.906 -14.344 -6.566 1 97.69 111 LEU A CA 1
ATOM 910 C C . LEU A 1 111 ? 10.164 -13.328 -7.43 1 97.69 111 LEU A C 1
ATOM 912 O O . LEU A 1 111 ? 9.008 -13.008 -7.16 1 97.69 111 LEU A O 1
ATOM 916 N N . THR A 1 112 ? 10.797 -12.805 -8.406 1 97.81 112 THR A N 1
ATOM 917 C CA . THR A 1 112 ? 10.273 -11.781 -9.305 1 97.81 112 THR A CA 1
ATOM 918 C C . THR A 1 112 ? 10.875 -11.922 -10.703 1 97.81 112 THR A C 1
ATOM 920 O O . THR A 1 112 ? 11.953 -12.492 -10.867 1 97.81 112 THR A O 1
ATOM 923 N N . TYR A 1 113 ? 10.133 -11.461 -11.695 1 97.19 113 TYR A N 1
ATOM 924 C CA . TYR A 1 113 ? 10.641 -11.461 -13.07 1 97.19 113 TYR A CA 1
ATOM 925 C C . TYR A 1 113 ? 11.055 -10.062 -13.5 1 97.19 113 TYR A C 1
ATOM 927 O O . TYR A 1 113 ? 11.391 -9.836 -14.664 1 97.19 113 TYR A O 1
ATOM 935 N N . ASP A 1 114 ? 10.891 -9.148 -12.555 1 94.69 114 ASP A N 1
ATOM 936 C CA . ASP A 1 114 ? 11.359 -7.785 -12.789 1 94.69 114 ASP A CA 1
ATOM 937 C C . ASP A 1 114 ? 12.867 -7.684 -12.625 1 94.69 114 ASP A C 1
ATOM 939 O O . ASP A 1 114 ? 13.375 -7.688 -11.5 1 94.69 114 ASP A O 1
ATOM 943 N N . HIS A 1 115 ? 13.523 -7.469 -13.711 1 93.31 115 HIS A N 1
ATOM 944 C CA . HIS A 1 115 ? 14.984 -7.461 -13.711 1 93.31 115 HIS A CA 1
ATOM 945 C C . HIS A 1 115 ? 15.531 -6.285 -12.914 1 93.31 115 HIS A C 1
ATOM 947 O O . HIS A 1 115 ? 16.578 -6.398 -12.266 1 93.31 115 HIS A O 1
ATOM 953 N N . LYS A 1 116 ? 14.867 -5.191 -12.969 1 92.81 116 LYS A N 1
ATOM 954 C CA . LYS A 1 116 ? 15.297 -4.023 -12.203 1 92.81 116 LYS A CA 1
ATOM 955 C C . LYS A 1 116 ? 15.234 -4.289 -10.703 1 92.81 116 LYS A C 1
ATOM 957 O O . LYS A 1 116 ? 16.141 -3.918 -9.961 1 92.81 116 LYS A O 1
ATOM 962 N N . MET A 1 117 ? 14.227 -4.934 -10.289 1 94.88 117 MET A N 1
ATOM 963 C CA . MET A 1 117 ? 14.078 -5.266 -8.875 1 94.88 117 MET A CA 1
ATOM 964 C C . MET A 1 117 ? 15.156 -6.258 -8.438 1 94.88 117 MET A C 1
ATOM 966 O O . MET A 1 117 ? 15.703 -6.137 -7.34 1 94.88 117 MET A O 1
ATOM 970 N N . LYS A 1 118 ? 15.414 -7.211 -9.281 1 93.81 118 LYS A N 1
ATOM 971 C CA . LYS A 1 118 ? 16.453 -8.188 -8.961 1 93.81 118 LYS A CA 1
ATOM 972 C C . LYS A 1 118 ? 17.797 -7.504 -8.711 1 93.81 118 LYS A C 1
ATOM 974 O O . LYS A 1 118 ? 18.484 -7.824 -7.75 1 93.81 118 LYS A O 1
ATOM 979 N N . LYS A 1 119 ? 18.094 -6.609 -9.594 1 93.94 119 LYS A N 1
ATOM 980 C CA . LYS A 1 119 ? 19.359 -5.891 -9.484 1 93.94 119 LYS A CA 1
ATOM 981 C C . LYS A 1 119 ? 19.422 -5.07 -8.203 1 93.94 119 LYS A C 1
ATOM 983 O O . LYS A 1 119 ? 20.438 -5.047 -7.516 1 93.94 119 LYS A O 1
ATOM 988 N N . LYS A 1 120 ? 18.359 -4.414 -7.852 1 93.88 120 LYS A N 1
ATOM 989 C CA . LYS A 1 120 ? 18.281 -3.611 -6.637 1 93.88 120 LYS A CA 1
ATOM 990 C C . LYS A 1 120 ? 18.438 -4.48 -5.391 1 93.88 120 LYS A C 1
ATOM 992 O O . LYS A 1 120 ? 19.156 -4.109 -4.461 1 93.88 120 LYS A O 1
ATOM 997 N N . GLY A 1 121 ? 17.75 -5.586 -5.426 1 92.19 121 GLY A N 1
ATOM 998 C CA . GLY A 1 121 ? 17.844 -6.523 -4.316 1 92.19 121 GLY A CA 1
ATOM 999 C C . GLY A 1 121 ? 19.234 -7.055 -4.098 1 92.19 121 GLY A C 1
ATOM 1000 O O . GLY A 1 121 ? 19.703 -7.16 -2.957 1 92.19 121 GLY A O 1
ATOM 1001 N N . SER A 1 122 ? 19.875 -7.414 -5.203 1 88 122 SER A N 1
ATOM 1002 C CA . SER A 1 122 ? 21.234 -7.953 -5.113 1 88 122 SER A CA 1
ATOM 1003 C C . SER A 1 122 ? 22.203 -6.926 -4.535 1 88 122 SER A C 1
ATOM 1005 O O . SER A 1 122 ? 23.094 -7.27 -3.756 1 88 122 SER A O 1
ATOM 1007 N N . ARG A 1 123 ? 21.984 -5.723 -4.84 1 85.5 123 ARG A N 1
ATOM 1008 C CA . ARG A 1 123 ? 22.844 -4.641 -4.371 1 85.5 123 ARG A CA 1
ATOM 1009 C C . ARG A 1 123 ? 22.625 -4.371 -2.887 1 85.5 123 ARG A C 1
ATOM 1011 O O . ARG A 1 123 ? 23.562 -4.031 -2.166 1 85.5 123 ARG A O 1
ATOM 1018 N N . LEU A 1 124 ? 21.438 -4.574 -2.48 1 86.38 124 LEU A N 1
ATOM 1019 C CA . LEU A 1 124 ? 21.078 -4.137 -1.137 1 86.38 124 LEU A CA 1
ATOM 1020 C C . LEU A 1 124 ? 21.188 -5.285 -0.141 1 86.38 124 LEU A C 1
ATOM 1022 O O . LEU A 1 124 ? 21.234 -5.062 1.07 1 86.38 124 LEU A O 1
ATOM 1026 N N . ASN A 1 125 ? 21.109 -6.5 -0.532 1 72.88 125 ASN A N 1
ATOM 1027 C CA . ASN A 1 125 ? 21.219 -7.672 0.333 1 72.88 125 ASN A CA 1
ATOM 1028 C C . ASN A 1 125 ? 22.672 -8.109 0.511 1 72.88 125 ASN A C 1
ATOM 1030 O O . ASN A 1 125 ? 22.969 -8.969 1.34 1 72.88 125 ASN A O 1
ATOM 1034 N N . GLY A 1 126 ? 23.531 -7.551 -0.385 1 56.28 126 GLY A N 1
ATOM 1035 C CA . GLY A 1 126 ? 24.938 -7.895 -0.23 1 56.28 126 GLY A CA 1
ATOM 1036 C C . GLY A 1 126 ? 25.641 -7.039 0.8 1 56.28 126 GLY A C 1
ATOM 1037 O O . GLY A 1 126 ? 25.156 -5.969 1.169 1 56.28 126 GLY A O 1
ATOM 1038 N N . MET B 1 1 ? -11.945 19.703 22.734 1 58.97 1 MET B N 1
ATOM 1039 C CA . MET B 1 1 ? -11.688 18.312 23.078 1 58.97 1 MET B CA 1
ATOM 1040 C C . MET B 1 1 ? -10.758 17.656 22.062 1 58.97 1 MET B C 1
ATOM 1042 O O . MET B 1 1 ? -10.883 17.906 20.859 1 58.97 1 MET B O 1
ATOM 1046 N N . GLU B 1 2 ? -9.562 17.172 22.484 1 76.94 2 GLU B N 1
ATOM 1047 C CA . GLU B 1 2 ? -8.539 16.672 21.578 1 76.94 2 GLU B CA 1
ATOM 1048 C C . GLU B 1 2 ? -9.07 15.484 20.766 1 76.94 2 GLU B C 1
ATOM 1050 O O . GLU B 1 2 ? -9.789 14.633 21.297 1 76.94 2 GLU B O 1
ATOM 1055 N N . GLU B 1 3 ? -8.992 15.734 19.438 1 92.12 3 GLU B N 1
ATOM 1056 C CA . GLU B 1 3 ? -9.586 14.75 18.531 1 92.12 3 GLU B CA 1
ATOM 1057 C C . GLU B 1 3 ? -8.539 13.758 18.031 1 92.12 3 GLU B C 1
ATOM 1059 O O . GLU B 1 3 ? -7.348 14.07 18 1 92.12 3 GLU B O 1
ATOM 1064 N N . ILE B 1 4 ? -8.945 12.508 18.016 1 98.25 4 ILE B N 1
ATOM 1065 C CA . ILE B 1 4 ? -8.164 11.445 17.391 1 98.25 4 ILE B CA 1
ATOM 1066 C C . ILE B 1 4 ? -8.859 10.977 16.109 1 98.25 4 ILE B C 1
ATOM 1068 O O . ILE B 1 4 ? -10.078 10.773 16.109 1 98.25 4 ILE B O 1
ATOM 1072 N N . ALA B 1 5 ? -8.078 10.852 15.023 1 98.5 5 ALA B N 1
ATOM 1073 C CA . ALA B 1 5 ? -8.711 10.484 13.758 1 98.5 5 ALA B CA 1
ATOM 1074 C C . ALA B 1 5 ? -7.734 9.719 12.867 1 98.5 5 ALA B C 1
ATOM 1076 O O . ALA B 1 5 ? -6.523 9.766 13.078 1 98.5 5 ALA B O 1
ATOM 1077 N N . VAL B 1 6 ? -8.281 8.969 11.992 1 98.62 6 VAL B N 1
ATOM 1078 C CA . VAL B 1 6 ? -7.523 8.492 10.836 1 98.62 6 VAL B CA 1
ATOM 1079 C C . VAL B 1 6 ? -7.449 9.594 9.781 1 98.62 6 VAL B C 1
ATOM 1081 O O . VAL B 1 6 ? -8.445 10.258 9.492 1 98.62 6 VAL B O 1
ATOM 1084 N N . VAL B 1 7 ? -6.27 9.828 9.242 1 98.56 7 VAL B N 1
ATOM 1085 C CA . VAL B 1 7 ? -6.125 10.844 8.203 1 98.56 7 VAL B CA 1
ATOM 1086 C C . VAL B 1 7 ? -5.695 10.188 6.895 1 98.56 7 VAL B C 1
ATOM 1088 O O . VAL B 1 7 ? -5.148 9.086 6.898 1 98.56 7 VAL B O 1
ATOM 1091 N N . ASP B 1 8 ? -5.984 10.812 5.797 1 98.06 8 ASP B N 1
ATOM 1092 C CA . ASP B 1 8 ? -5.609 10.281 4.488 1 98.06 8 ASP B CA 1
ATOM 1093 C C . ASP B 1 8 ? -4.598 11.195 3.797 1 98.06 8 ASP B C 1
ATOM 1095 O O . ASP B 1 8 ? -4.148 12.188 4.375 1 98.06 8 ASP B O 1
ATOM 1099 N N . THR B 1 9 ? -4.195 10.82 2.641 1 97.88 9 THR B N 1
ATOM 1100 C CA . THR B 1 9 ? -3.158 11.523 1.888 1 97.88 9 THR B CA 1
ATOM 1101 C C . THR B 1 9 ? -3.58 12.961 1.589 1 97.88 9 THR B C 1
ATOM 1103 O O . THR B 1 9 ? -2.785 13.891 1.735 1 97.88 9 THR B O 1
ATOM 1106 N N . ASN B 1 10 ? -4.879 13.133 1.229 1 96.88 10 ASN B N 1
ATOM 1107 C CA . ASN B 1 10 ? -5.379 14.461 0.895 1 96.88 10 ASN B CA 1
ATOM 1108 C C . ASN B 1 10 ? -5.238 15.422 2.068 1 96.88 10 ASN B C 1
ATOM 1110 O O . ASN B 1 10 ? -4.84 16.578 1.887 1 96.88 10 ASN B O 1
ATOM 1114 N N . PHE B 1 11 ? -5.566 14.992 3.178 1 98.56 11 PHE B N 1
ATOM 1115 C CA . PHE B 1 11 ? -5.43 15.812 4.375 1 98.56 11 PHE B CA 1
ATOM 1116 C C . PHE B 1 11 ? -3.967 16.156 4.633 1 98.56 11 PHE B C 1
ATOM 1118 O O . PHE B 1 11 ? -3.633 17.312 4.902 1 98.56 11 PHE B O 1
ATOM 1125 N N . VAL B 1 12 ? -3.092 15.156 4.582 1 98.56 12 VAL B N 1
ATOM 1126 C CA . VAL B 1 12 ? -1.669 15.336 4.844 1 98.56 12 VAL B CA 1
ATOM 1127 C C . VAL B 1 12 ? -1.086 16.344 3.852 1 98.56 12 VAL B C 1
ATOM 1129 O O . VAL B 1 12 ? -0.356 17.25 4.242 1 98.56 12 VAL B O 1
ATOM 1132 N N . ILE B 1 13 ? -1.438 16.203 2.594 1 97.94 13 ILE B N 1
ATOM 1133 C CA . ILE B 1 13 ? -0.97 17.109 1.549 1 97.94 13 ILE B CA 1
ATOM 1134 C C . ILE B 1 13 ? -1.459 18.516 1.835 1 97.94 13 ILE B C 1
ATOM 1136 O O . ILE B 1 13 ? -0.703 19.484 1.693 1 97.94 13 ILE B O 1
ATOM 1140 N N . ALA B 1 14 ? -2.73 18.641 2.223 1 98.19 14 ALA B N 1
ATOM 1141 C CA . ALA B 1 14 ? -3.311 19.953 2.529 1 98.19 14 ALA B CA 1
ATOM 1142 C C . ALA B 1 14 ? -2.574 20.609 3.688 1 98.19 14 ALA B C 1
ATOM 1144 O O . ALA B 1 14 ? -2.408 21.844 3.701 1 98.19 14 ALA B O 1
ATOM 1145 N N . VAL B 1 15 ? -2.172 19.859 4.66 1 98.12 15 VAL B N 1
ATOM 1146 C CA . VAL B 1 15 ? -1.47 20.406 5.816 1 98.12 15 VAL B CA 1
ATOM 1147 C C . VAL B 1 15 ? -0.083 20.891 5.402 1 98.12 15 VAL B C 1
ATOM 1149 O O . VAL B 1 15 ? 0.345 21.984 5.797 1 98.12 15 VAL B O 1
ATOM 1152 N N . ILE B 1 16 ? 0.604 20.141 4.531 1 96.81 16 ILE B N 1
ATOM 1153 C CA . ILE B 1 16 ? 2.021 20.328 4.242 1 96.81 16 ILE B CA 1
ATOM 1154 C C . ILE B 1 16 ? 2.186 21.422 3.189 1 96.81 16 ILE B C 1
ATOM 1156 O O . ILE B 1 16 ? 3.1 22.25 3.281 1 96.81 16 ILE B O 1
ATOM 1160 N N . PHE B 1 17 ? 1.339 21.422 2.211 1 96.25 17 PHE B N 1
ATOM 1161 C CA . PHE B 1 17 ? 1.538 22.312 1.074 1 96.25 17 PHE B CA 1
ATOM 1162 C C . PHE B 1 17 ? 0.677 23.562 1.208 1 96.25 17 PHE B C 1
ATOM 1164 O O . PHE B 1 17 ? -0.551 23.5 1.119 1 96.25 17 PHE B O 1
ATOM 1171 N N . GLU B 1 18 ? 1.274 24.656 1.242 1 96.44 18 GLU B N 1
ATOM 1172 C CA . GLU B 1 18 ? 0.613 25.922 1.512 1 96.44 18 GLU B CA 1
ATOM 1173 C C . GLU B 1 18 ? -0.29 26.344 0.352 1 96.44 18 GLU B C 1
ATOM 1175 O O . GLU B 1 18 ? -1.284 27.047 0.551 1 96.44 18 GLU B O 1
ATOM 1180 N N . ASP B 1 19 ? 0.036 25.922 -0.814 1 96.25 19 ASP B N 1
ATOM 1181 C CA . ASP B 1 19 ? -0.725 26.344 -1.986 1 96.25 19 ASP B CA 1
ATOM 1182 C C . ASP B 1 19 ? -1.954 25.469 -2.189 1 96.25 19 ASP B C 1
ATOM 1184 O O . ASP B 1 19 ? -2.768 25.719 -3.078 1 96.25 19 ASP B O 1
ATOM 1188 N N . HIS B 1 20 ? -2.1 24.422 -1.358 1 96.5 20 HIS B N 1
ATOM 1189 C CA . HIS B 1 20 ? -3.289 23.578 -1.453 1 96.5 20 HIS B CA 1
ATOM 1190 C C . HIS B 1 20 ? -4.543 24.359 -1.065 1 96.5 20 HIS B C 1
ATOM 1192 O O . HIS B 1 20 ? -4.527 25.125 -0.111 1 96.5 20 HIS B O 1
ATOM 1198 N N . ILE B 1 21 ? -5.645 24.141 -1.729 1 97.06 21 ILE B N 1
ATOM 1199 C CA . ILE B 1 21 ? -6.871 24.906 -1.578 1 97.06 21 ILE B CA 1
ATOM 1200 C C . ILE B 1 21 ? -7.406 24.766 -0.157 1 97.06 21 ILE B C 1
ATOM 1202 O O . ILE B 1 21 ? -8.078 25.656 0.361 1 97.06 21 ILE B O 1
ATOM 1206 N N . PHE B 1 22 ? -7.117 23.703 0.468 1 97.88 22 PHE B N 1
ATOM 1207 C CA . PHE B 1 22 ? -7.656 23.438 1.799 1 97.88 22 PHE B CA 1
ATOM 1208 C C . PHE B 1 22 ? -6.594 23.672 2.865 1 97.88 22 PHE B C 1
ATOM 1210 O O . PHE B 1 22 ? -6.754 23.25 4.012 1 97.88 22 PHE B O 1
ATOM 1217 N N . HIS B 1 23 ? -5.488 24.281 2.533 1 98.44 23 HIS B N 1
ATOM 1218 C CA . HIS B 1 23 ? -4.371 24.406 3.465 1 98.44 23 HIS B CA 1
ATOM 1219 C C . HIS B 1 23 ? -4.797 25.094 4.754 1 98.44 23 HIS B C 1
ATOM 1221 O O . HIS B 1 23 ? -4.543 24.594 5.848 1 98.44 23 HIS B O 1
ATOM 1227 N N . LYS B 1 24 ? -5.477 26.219 4.691 1 98.19 24 LYS B N 1
ATOM 1228 C CA . LYS B 1 24 ? -5.875 26.984 5.875 1 98.19 24 LYS B CA 1
ATOM 1229 C C . LYS B 1 24 ? -6.809 26.172 6.762 1 98.19 24 LYS B C 1
ATOM 1231 O O . LYS B 1 24 ? -6.625 26.109 7.98 1 98.19 24 LYS B O 1
ATOM 1236 N N . LEU B 1 25 ? -7.73 25.578 6.168 1 98.06 25 LEU B N 1
ATOM 1237 C CA . LEU B 1 25 ? -8.656 24.734 6.91 1 98.06 25 LEU B CA 1
ATOM 1238 C C . LEU B 1 25 ? -7.918 23.547 7.547 1 98.06 25 LEU B C 1
ATOM 1240 O O . LEU B 1 25 ? -8.195 23.188 8.695 1 98.06 25 LEU B O 1
ATOM 1244 N N . ALA B 1 26 ? -7 22.906 6.82 1 98.56 26 ALA B N 1
ATOM 1245 C CA . ALA B 1 26 ? -6.254 21.734 7.285 1 98.56 26 ALA B CA 1
ATOM 1246 C C . ALA B 1 26 ? -5.395 22.078 8.5 1 98.56 26 ALA B C 1
ATOM 1248 O O . ALA B 1 26 ? -5.262 21.266 9.422 1 98.56 26 ALA B O 1
ATOM 1249 N N . ILE B 1 27 ? -4.812 23.297 8.469 1 98.19 27 ILE B N 1
ATOM 1250 C CA . ILE B 1 27 ? -3.996 23.734 9.594 1 98.19 27 ILE B CA 1
ATOM 1251 C C . ILE B 1 27 ? -4.867 23.875 10.844 1 98.19 27 ILE B C 1
ATOM 1253 O O . ILE B 1 27 ? -4.473 23.438 11.93 1 98.19 27 ILE B O 1
ATOM 1257 N N . LYS B 1 28 ? -5.996 24.391 10.703 1 97.81 28 LYS B N 1
ATOM 1258 C CA . LYS B 1 28 ? -6.922 24.531 11.82 1 97.81 28 LYS B CA 1
ATOM 1259 C C . LYS B 1 28 ? -7.336 23.172 12.367 1 97.81 28 LYS B C 1
ATOM 1261 O O . LYS B 1 28 ? -7.348 22.953 13.578 1 97.81 28 LYS B O 1
ATOM 1266 N N . ASP B 1 29 ? -7.703 22.266 11.469 1 98 29 ASP B N 1
ATOM 1267 C CA . ASP B 1 29 ? -8.102 20.922 11.891 1 98 29 ASP B CA 1
ATOM 1268 C C . ASP B 1 29 ? -6.93 20.188 12.523 1 98 29 ASP B C 1
ATOM 1270 O O . ASP B 1 29 ? -7.109 19.453 13.5 1 98 29 ASP B O 1
ATOM 1274 N N . TRP B 1 30 ? -5.758 20.391 11.984 1 97.88 30 TRP B N 1
ATOM 1275 C CA . TRP B 1 30 ? -4.555 19.766 12.516 1 97.88 30 TRP B CA 1
ATOM 1276 C C . TRP B 1 30 ? -4.305 20.188 13.961 1 97.88 30 TRP B C 1
ATOM 1278 O O . TRP B 1 30 ? -3.916 19.375 14.805 1 97.88 30 TRP B O 1
ATOM 1288 N N . GLU B 1 31 ? -4.523 21.453 14.18 1 97 31 GLU B N 1
ATOM 1289 C CA . GLU B 1 31 ? -4.309 22 15.523 1 97 31 GLU B CA 1
ATOM 1290 C C . GLU B 1 31 ? -5.234 21.344 16.547 1 97 31 GLU B C 1
ATOM 1292 O O . GLU B 1 31 ? -4.863 21.156 17.703 1 97 31 GLU B O 1
ATOM 1297 N N . LYS B 1 32 ? -6.305 20.875 16.109 1 96.94 32 LYS B N 1
ATOM 1298 C CA . LYS B 1 32 ? -7.305 20.281 16.984 1 96.94 32 LYS B CA 1
ATOM 1299 C C . LYS B 1 32 ? -7.008 18.797 17.25 1 96.94 32 LYS B C 1
ATOM 1301 O O . LYS B 1 32 ? -7.539 18.219 18.188 1 96.94 32 LYS B O 1
ATOM 1306 N N . LEU B 1 33 ? -6.215 18.219 16.422 1 97.44 33 LEU B N 1
ATOM 1307 C CA . LEU B 1 33 ? -5.926 16.797 16.547 1 97.44 33 LEU B CA 1
ATOM 1308 C C . LEU B 1 33 ? -4.887 16.547 17.641 1 97.44 33 LEU B C 1
ATOM 1310 O O . LEU B 1 33 ? -3.875 17.25 17.703 1 97.44 33 LEU B O 1
ATOM 1314 N N . ARG B 1 34 ? -5.242 15.641 18.438 1 97.75 34 ARG B N 1
ATOM 1315 C CA . ARG B 1 34 ? -4.262 15.133 19.391 1 97.75 34 ARG B CA 1
ATOM 1316 C C . ARG B 1 34 ? -3.395 14.047 18.766 1 97.75 34 ARG B C 1
ATOM 1318 O O . ARG B 1 34 ? -2.201 13.945 19.062 1 97.75 34 ARG B O 1
ATOM 1325 N N . LYS B 1 35 ? -4.047 13.195 18 1 98.38 35 LYS B N 1
ATOM 1326 C CA . LYS B 1 35 ? -3.391 12.07 17.344 1 98.38 35 LYS B CA 1
ATOM 1327 C C . LYS B 1 35 ? -3.984 11.828 15.953 1 98.38 35 LYS B C 1
ATOM 1329 O O . LYS B 1 35 ? -5.203 11.898 15.773 1 98.38 35 LYS B O 1
ATOM 1334 N N . ALA B 1 36 ? -3.098 11.617 15.031 1 98.62 36 ALA B N 1
ATOM 1335 C CA . ALA B 1 36 ? -3.482 11.305 13.656 1 98.62 36 ALA B CA 1
ATOM 1336 C C . ALA B 1 36 ? -2.92 9.953 13.227 1 98.62 36 ALA B C 1
ATOM 1338 O O . ALA B 1 36 ? -1.703 9.789 13.117 1 98.62 36 ALA B O 1
ATOM 1339 N N . TYR B 1 37 ? -3.754 9.039 13.039 1 98.81 37 TYR B N 1
ATOM 1340 C CA . TYR B 1 37 ? -3.346 7.738 12.523 1 98.81 37 TYR B CA 1
ATOM 1341 C C . TYR B 1 37 ? -3.252 7.758 11 1 98.81 37 TYR B C 1
ATOM 1343 O O . TYR B 1 37 ? -4.211 8.117 10.32 1 98.81 37 TYR B O 1
ATOM 1351 N N . LEU B 1 38 ? -2.107 7.438 10.484 1 98.81 38 LEU B N 1
ATOM 1352 C CA . LEU B 1 38 ? -1.819 7.469 9.055 1 98.81 38 LEU B CA 1
ATOM 1353 C C . LEU B 1 38 ? -1.599 6.059 8.516 1 98.81 38 LEU B C 1
ATOM 1355 O O . LEU B 1 38 ? -0.592 5.418 8.836 1 98.81 38 LEU B O 1
ATOM 1359 N N . PRO B 1 39 ? -2.543 5.523 7.703 1 98.69 39 PRO B N 1
ATOM 1360 C CA . PRO B 1 39 ? -2.375 4.184 7.137 1 98.69 39 PRO B CA 1
ATOM 1361 C C . PRO B 1 39 ? -1.177 4.086 6.195 1 98.69 39 PRO B C 1
ATOM 1363 O O . PRO B 1 39 ? -0.901 5.023 5.441 1 98.69 39 PRO B O 1
ATOM 1366 N N . ILE B 1 40 ? -0.568 2.977 6.148 1 98.62 40 ILE B N 1
ATOM 1367 C CA . ILE B 1 40 ? 0.599 2.766 5.297 1 98.62 40 ILE B CA 1
ATOM 1368 C C . ILE B 1 40 ? 0.215 2.977 3.834 1 98.62 40 ILE B C 1
ATOM 1370 O O . ILE B 1 40 ? 0.999 3.518 3.053 1 98.62 40 ILE B O 1
ATOM 1374 N N . ILE B 1 41 ? -0.99 2.598 3.439 1 98.5 41 ILE B N 1
ATOM 1375 C CA . ILE B 1 41 ? -1.409 2.773 2.053 1 98.5 41 ILE B CA 1
ATOM 1376 C C . ILE B 1 41 ? -1.462 4.262 1.715 1 98.5 41 ILE B C 1
ATOM 1378 O O . ILE B 1 41 ? -1.183 4.656 0.581 1 98.5 41 ILE B O 1
ATOM 1382 N N . ALA B 1 42 ? -1.781 5.117 2.693 1 98.44 42 ALA B N 1
ATOM 1383 C CA . ALA B 1 42 ? -1.805 6.562 2.473 1 98.44 42 ALA B CA 1
ATOM 1384 C C . ALA B 1 42 ? -0.393 7.109 2.285 1 98.44 42 ALA B C 1
ATOM 1386 O O . ALA B 1 42 ? -0.185 8.062 1.529 1 98.44 42 ALA B O 1
ATOM 1387 N N . ILE B 1 43 ? 0.576 6.508 2.971 1 98.38 43 ILE B N 1
ATOM 1388 C CA . ILE B 1 43 ? 1.965 6.914 2.791 1 98.38 43 ILE B CA 1
ATOM 1389 C C . ILE B 1 43 ? 2.436 6.539 1.388 1 98.38 43 ILE B C 1
ATOM 1391 O O . ILE B 1 43 ? 3.156 7.301 0.742 1 98.38 43 ILE B O 1
ATOM 1395 N N . SER B 1 44 ? 2.018 5.348 0.922 1 97.81 44 SER B N 1
ATOM 1396 C CA . SER B 1 44 ? 2.334 4.945 -0.444 1 97.81 44 SER B CA 1
ATOM 1397 C C . SER B 1 44 ? 1.757 5.926 -1.458 1 97.81 44 SER B C 1
ATOM 1399 O O . SER B 1 44 ? 2.42 6.281 -2.436 1 97.81 44 SER B O 1
ATOM 1401 N N . GLU B 1 45 ? 0.536 6.367 -1.249 1 97.25 45 GLU B N 1
ATOM 1402 C CA . GLU B 1 45 ? -0.077 7.371 -2.117 1 97.25 45 GLU B CA 1
ATOM 1403 C C . GLU B 1 45 ? 0.68 8.695 -2.053 1 97.25 45 GLU B C 1
ATOM 1405 O O . GLU B 1 45 ? 0.819 9.383 -3.064 1 97.25 45 GLU B O 1
ATOM 1410 N N . LEU B 1 46 ? 1.063 9.07 -0.893 1 97.94 46 LEU B N 1
ATOM 1411 C CA . LEU B 1 46 ? 1.837 10.297 -0.717 1 97.94 46 LEU B CA 1
ATOM 1412 C C . LEU B 1 46 ? 3.15 10.219 -1.486 1 97.94 46 LEU B C 1
ATOM 1414 O O . LEU B 1 46 ? 3.541 11.188 -2.148 1 97.94 46 LEU B O 1
ATOM 1418 N N . ALA B 1 47 ? 3.807 9.062 -1.39 1 98 47 ALA B N 1
ATOM 1419 C CA . ALA B 1 47 ? 5.047 8.859 -2.135 1 98 47 ALA B CA 1
ATOM 1420 C C . ALA B 1 47 ? 4.82 9.031 -3.635 1 98 47 ALA B C 1
ATOM 1422 O O . ALA B 1 47 ? 5.598 9.695 -4.316 1 98 47 ALA B O 1
ATOM 1423 N N . TYR B 1 48 ? 3.773 8.477 -4.145 1 97 48 TYR B N 1
ATOM 1424 C CA . TYR B 1 48 ? 3.422 8.625 -5.551 1 97 48 TYR B CA 1
ATOM 1425 C C . TYR B 1 48 ? 3.229 10.086 -5.918 1 97 48 TYR B C 1
ATOM 1427 O O . TYR B 1 48 ? 3.754 10.555 -6.93 1 97 48 TYR B O 1
ATOM 1435 N N . PHE B 1 49 ? 2.457 10.781 -5.117 1 96.94 49 PHE B N 1
ATOM 1436 C CA . PHE B 1 49 ? 2.166 12.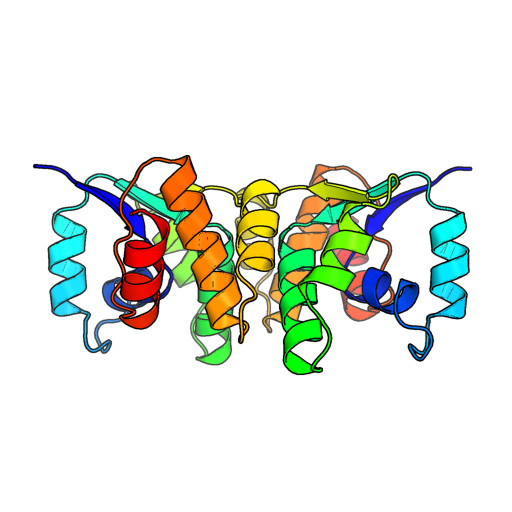195 -5.332 1 96.94 49 PHE B CA 1
ATOM 1437 C C . PHE B 1 49 ? 3.451 13.008 -5.383 1 96.94 49 PHE B C 1
ATOM 1439 O O . PHE B 1 49 ? 3.629 13.844 -6.273 1 96.94 49 PHE B O 1
ATOM 1446 N N . LEU B 1 50 ? 4.336 12.812 -4.445 1 97.62 50 LEU B N 1
ATOM 1447 C CA . LEU B 1 50 ? 5.562 13.594 -4.328 1 97.62 50 LEU B CA 1
ATOM 1448 C C . LEU B 1 50 ? 6.488 13.336 -5.512 1 97.62 50 LEU B C 1
ATOM 1450 O O . LEU B 1 50 ? 7.027 14.273 -6.105 1 97.62 50 LEU B O 1
ATOM 1454 N N . ILE B 1 51 ? 6.629 12.094 -5.84 1 96.88 51 ILE B N 1
ATOM 1455 C CA . ILE B 1 51 ? 7.508 11.727 -6.949 1 96.88 51 ILE B CA 1
ATOM 1456 C C . ILE B 1 51 ? 6.965 12.312 -8.25 1 96.88 51 ILE B C 1
ATOM 1458 O O . ILE B 1 51 ? 7.703 12.938 -9.016 1 96.88 51 ILE B O 1
ATOM 1462 N N . LYS B 1 52 ? 5.703 12.117 -8.469 1 95.94 52 LYS B N 1
ATOM 1463 C CA . LYS B 1 52 ? 5.059 12.594 -9.688 1 95.94 52 LYS B CA 1
ATOM 1464 C C . LYS B 1 52 ? 5.199 14.109 -9.82 1 95.94 52 LYS B C 1
ATOM 1466 O O . LYS B 1 52 ? 5.332 14.625 -10.93 1 95.94 52 LYS B O 1
ATOM 1471 N N . ASN B 1 53 ? 5.207 14.82 -8.711 1 95.75 53 ASN B N 1
ATOM 1472 C CA . ASN B 1 53 ? 5.223 16.281 -8.742 1 95.75 53 ASN B CA 1
ATOM 1473 C C . ASN B 1 53 ? 6.621 16.828 -8.5 1 95.75 53 ASN B C 1
ATOM 1475 O O . ASN B 1 53 ? 6.797 18.047 -8.344 1 95.75 53 ASN B O 1
ATOM 1479 N N . GLY B 1 54 ? 7.602 15.977 -8.391 1 94.5 54 GLY B N 1
ATOM 1480 C CA . GLY B 1 54 ? 8.992 16.391 -8.344 1 94.5 54 GLY B CA 1
ATOM 1481 C C . GLY B 1 54 ? 9.422 16.906 -6.977 1 94.5 54 GLY B C 1
ATOM 1482 O O . GLY B 1 54 ? 10.375 17.672 -6.871 1 94.5 54 GLY B O 1
ATOM 1483 N N . PHE B 1 55 ? 8.68 16.531 -5.973 1 94.75 55 PHE B N 1
ATOM 1484 C CA . PHE B 1 55 ? 9.062 16.938 -4.625 1 94.75 55 PHE B CA 1
ATOM 1485 C C . PHE B 1 55 ? 10.055 15.938 -4.031 1 94.75 55 PHE B C 1
ATOM 1487 O O . PHE B 1 55 ? 10.141 14.797 -4.48 1 94.75 55 PHE B O 1
ATOM 1494 N N . SER B 1 56 ? 10.758 16.438 -3.068 1 92.81 56 SER B N 1
ATOM 1495 C CA . SER B 1 56 ? 11.672 15.555 -2.35 1 92.81 56 SER B CA 1
ATOM 1496 C C . SER B 1 56 ? 10.906 14.555 -1.485 1 92.81 56 SER B C 1
ATOM 1498 O O . SER B 1 56 ? 10.266 14.938 -0.504 1 92.81 56 SER B O 1
ATOM 1500 N N . LEU B 1 57 ? 11.008 13.328 -1.781 1 95.31 57 LEU B N 1
ATOM 1501 C CA . LEU B 1 57 ? 10.305 12.273 -1.064 1 95.31 57 LEU B CA 1
ATOM 1502 C C . LEU B 1 57 ? 10.805 12.164 0.373 1 95.31 57 LEU B C 1
ATOM 1504 O O . LEU B 1 57 ? 10.016 12.227 1.315 1 95.31 57 LEU B O 1
ATOM 1508 N N . ASN B 1 58 ? 12.125 12.055 0.533 1 94 58 ASN B N 1
ATOM 1509 C CA . ASN B 1 58 ? 12.727 11.844 1.845 1 94 58 ASN B CA 1
ATOM 1510 C C . ASN B 1 58 ? 12.383 12.969 2.809 1 94 58 ASN B C 1
ATOM 1512 O O . ASN B 1 58 ? 11.898 12.727 3.914 1 94 58 ASN B O 1
ATOM 1516 N N . ASP B 1 59 ? 12.539 14.211 2.391 1 94.06 59 ASP B N 1
ATOM 1517 C CA . ASP B 1 59 ? 12.328 15.359 3.27 1 94.06 59 ASP B CA 1
ATOM 1518 C C . ASP B 1 59 ? 10.875 15.438 3.736 1 94.06 59 ASP B C 1
ATOM 1520 O O . ASP B 1 59 ? 10.609 15.609 4.93 1 94.06 59 ASP B O 1
ATOM 1524 N N . VAL B 1 60 ? 9.992 15.25 2.797 1 96.31 60 VAL B N 1
ATOM 1525 C CA . VAL B 1 60 ? 8.578 15.438 3.125 1 96.31 60 VAL B CA 1
ATOM 1526 C C . VAL B 1 60 ? 8.102 14.289 4.004 1 96.31 60 VAL B C 1
ATOM 1528 O O . VAL B 1 60 ? 7.5 14.508 5.059 1 96.31 60 VAL B O 1
ATOM 1531 N N . ILE B 1 61 ? 8.383 13.062 3.609 1 97.69 61 ILE B N 1
ATOM 1532 C CA . ILE B 1 61 ? 7.891 11.898 4.348 1 97.69 61 ILE B CA 1
ATOM 1533 C C . ILE B 1 61 ? 8.562 11.836 5.715 1 97.69 61 ILE B C 1
ATOM 1535 O O . ILE B 1 61 ? 7.918 11.539 6.723 1 97.69 61 ILE B O 1
ATOM 1539 N N . ASP B 1 62 ? 9.82 12.156 5.781 1 95.31 62 ASP B N 1
ATOM 1540 C CA . ASP B 1 62 ? 10.5 12.195 7.074 1 95.31 62 ASP B CA 1
ATOM 1541 C C . ASP B 1 62 ? 9.844 13.203 8.008 1 95.31 62 ASP B C 1
ATOM 1543 O O . ASP B 1 62 ? 9.68 12.938 9.203 1 95.31 62 ASP B O 1
ATOM 1547 N N . ASN B 1 63 ? 9.555 14.352 7.461 1 95.5 63 ASN B N 1
ATOM 1548 C CA . ASN B 1 63 ? 8.898 15.375 8.273 1 95.5 63 ASN B CA 1
ATOM 1549 C C . ASN B 1 63 ? 7.535 14.906 8.773 1 95.5 63 ASN B C 1
ATOM 1551 O O . ASN B 1 63 ? 7.176 15.156 9.922 1 95.5 63 ASN B O 1
ATOM 1555 N N . VAL B 1 64 ? 6.816 14.266 7.93 1 97.69 64 VAL B N 1
ATOM 1556 C CA . VAL B 1 64 ? 5.504 13.75 8.305 1 97.69 64 VAL B CA 1
ATOM 1557 C C . VAL B 1 64 ? 5.656 12.711 9.414 1 97.69 64 VAL B C 1
ATOM 1559 O O . VAL B 1 64 ? 4.98 12.789 10.445 1 97.69 64 VAL B O 1
ATOM 1562 N N . LEU B 1 65 ? 6.574 11.82 9.234 1 97.12 65 LEU B N 1
ATOM 1563 C CA . LEU B 1 65 ? 6.715 10.688 10.141 1 97.12 65 LEU B CA 1
ATOM 1564 C C . LEU B 1 65 ? 7.332 11.125 11.469 1 97.12 65 LEU B C 1
ATOM 1566 O O . LEU B 1 65 ? 7.199 10.43 12.477 1 97.12 65 LEU B O 1
ATOM 1570 N N . SER B 1 66 ? 8.008 12.25 11.43 1 96.12 66 SER B N 1
ATOM 1571 C CA . SER B 1 66 ? 8.68 12.719 12.633 1 96.12 66 SER B CA 1
ATOM 1572 C C . SER B 1 66 ? 7.727 13.508 13.523 1 96.12 66 SER B C 1
ATOM 1574 O O . SER B 1 66 ? 8.047 13.797 14.68 1 96.12 66 SER B O 1
ATOM 1576 N N . ASP B 1 67 ? 6.613 13.938 12.969 1 97 67 ASP B N 1
ATOM 1577 C CA . ASP B 1 67 ? 5.633 14.648 13.781 1 97 67 ASP B CA 1
ATOM 1578 C C . ASP B 1 67 ? 5.086 13.75 14.891 1 97 67 ASP B C 1
ATOM 1580 O O . ASP B 1 67 ? 4.594 12.656 14.625 1 97 67 ASP B O 1
ATOM 1584 N N . PRO B 1 68 ? 5.117 14.219 16.125 1 96.94 68 PRO B N 1
ATOM 1585 C CA . PRO B 1 68 ? 4.711 13.383 17.266 1 96.94 68 PRO B CA 1
ATOM 1586 C C . PRO B 1 68 ? 3.227 13.031 17.234 1 96.94 68 PRO B C 1
ATOM 1588 O O . PRO B 1 68 ? 2.799 12.078 17.891 1 96.94 68 PRO B O 1
ATOM 1591 N N . LYS B 1 69 ? 2.42 13.773 16.5 1 97.88 69 LYS B N 1
ATOM 1592 C CA . LYS B 1 69 ? 0.989 13.492 16.422 1 97.88 69 LYS B CA 1
ATOM 1593 C C . LYS B 1 69 ? 0.708 12.336 15.461 1 97.88 69 LYS B C 1
ATOM 1595 O O . LYS B 1 69 ? -0.38 11.758 15.484 1 97.88 69 LYS B O 1
ATOM 1600 N N . ILE B 1 70 ? 1.658 12.023 14.641 1 98.5 70 ILE B N 1
ATOM 1601 C CA . ILE B 1 70 ? 1.424 11.031 13.594 1 98.5 70 ILE B CA 1
ATOM 1602 C C . ILE B 1 70 ? 1.791 9.641 14.102 1 98.5 70 ILE B C 1
ATOM 1604 O O . ILE B 1 70 ? 2.881 9.438 14.648 1 98.5 70 ILE B O 1
ATOM 1608 N N . GLU B 1 71 ? 0.94 8.781 14 1 98.31 71 GLU B N 1
ATOM 1609 C CA . GLU B 1 71 ? 1.189 7.359 14.219 1 98.31 71 GLU B CA 1
ATOM 1610 C C . GLU B 1 71 ? 0.844 6.547 12.977 1 98.31 71 GLU B C 1
ATOM 1612 O O . GLU B 1 71 ? -0.298 6.566 12.508 1 98.31 71 GLU B O 1
ATOM 1617 N N . VAL B 1 72 ? 1.788 5.812 12.484 1 98.5 72 VAL B N 1
ATOM 1618 C CA . VAL B 1 72 ? 1.585 5.004 11.289 1 98.5 72 VAL B CA 1
ATOM 1619 C C . VAL B 1 72 ? 0.925 3.678 11.664 1 98.5 72 VAL B C 1
ATOM 1621 O O . VAL B 1 72 ? 1.32 3.037 12.648 1 98.5 72 VAL B O 1
ATOM 1624 N N . VAL B 1 73 ? -0.062 3.32 10.922 1 98.5 73 VAL B N 1
ATOM 1625 C CA . VAL B 1 73 ? -0.768 2.07 11.18 1 98.5 73 VAL B CA 1
ATOM 1626 C C . VAL B 1 73 ? -0.744 1.195 9.93 1 98.5 73 VAL B C 1
ATOM 1628 O O . VAL B 1 73 ? -0.988 1.678 8.82 1 98.5 73 VAL B O 1
ATOM 1631 N N . GLU B 1 74 ? -0.456 -0.057 10.133 1 98.62 74 GLU B N 1
ATOM 1632 C CA . GLU B 1 74 ? -0.372 -1.007 9.023 1 98.62 74 GLU B CA 1
ATOM 1633 C C . GLU B 1 74 ? -1.76 -1.388 8.523 1 98.62 74 GLU B C 1
ATOM 1635 O O . GLU B 1 74 ? -2.691 -1.554 9.312 1 98.62 74 GLU B O 1
ATOM 1640 N N . ASN B 1 75 ? -1.858 -1.473 7.207 1 98.62 75 ASN B N 1
ATOM 1641 C CA . ASN B 1 75 ? -3.035 -2.135 6.652 1 98.62 75 ASN B CA 1
ATOM 1642 C C . ASN B 1 75 ? -2.928 -3.652 6.766 1 98.62 75 ASN B C 1
ATOM 1644 O O . ASN B 1 75 ? -1.826 -4.203 6.785 1 98.62 75 ASN B O 1
ATOM 1648 N N . THR B 1 76 ? -4.078 -4.277 6.836 1 98 76 THR B N 1
ATOM 1649 C CA . THR B 1 76 ? -4.113 -5.715 7.078 1 98 76 THR B CA 1
ATOM 1650 C C . THR B 1 76 ? -4.906 -6.426 5.984 1 98 76 THR B C 1
ATOM 1652 O O . THR B 1 76 ? -5.512 -5.777 5.125 1 98 76 THR B O 1
ATOM 1655 N N . LEU B 1 77 ? -4.828 -7.723 6.121 1 97.69 77 LEU B N 1
ATOM 1656 C CA . LEU B 1 77 ? -5.605 -8.555 5.207 1 97.69 77 LEU B CA 1
ATOM 1657 C C . LEU B 1 77 ? -7.094 -8.234 5.32 1 97.69 77 LEU B C 1
ATOM 1659 O O . LEU B 1 77 ? -7.816 -8.289 4.324 1 97.69 77 LEU B O 1
ATOM 1663 N N . GLU B 1 78 ? -7.504 -7.922 6.48 1 97.62 78 GLU B N 1
ATOM 1664 C CA . GLU B 1 78 ? -8.891 -7.523 6.684 1 97.62 78 GLU B CA 1
ATOM 1665 C C . GLU B 1 78 ? -9.25 -6.305 5.836 1 97.62 78 GLU B C 1
ATOM 1667 O O . GLU B 1 78 ? -10.352 -6.223 5.293 1 97.62 78 GLU B O 1
ATOM 1672 N N . ASP B 1 79 ? -8.367 -5.371 5.719 1 98.38 79 ASP B N 1
ATOM 1673 C CA . ASP B 1 79 ? -8.602 -4.164 4.93 1 98.38 79 ASP B CA 1
ATOM 1674 C C . ASP B 1 79 ? -8.727 -4.496 3.443 1 98.38 79 ASP B C 1
ATOM 1676 O O . ASP B 1 79 ? -9.539 -3.9 2.732 1 98.38 79 ASP B O 1
ATOM 1680 N N . ILE B 1 80 ? -7.922 -5.438 2.977 1 98.25 80 ILE B N 1
ATOM 1681 C CA . ILE B 1 80 ? -7.977 -5.883 1.587 1 98.25 80 ILE B CA 1
ATOM 1682 C C . ILE B 1 80 ? -9.336 -6.504 1.298 1 98.25 80 ILE B C 1
ATOM 1684 O O . ILE B 1 80 ? -9.992 -6.152 0.312 1 98.25 80 ILE B O 1
ATOM 1688 N N . TYR B 1 81 ? -9.766 -7.398 2.162 1 97.69 81 TYR B N 1
ATOM 1689 C CA . TYR B 1 81 ? -11.055 -8.055 1.974 1 97.69 81 TYR B CA 1
ATOM 1690 C C . TYR B 1 81 ? -12.188 -7.039 1.977 1 97.69 81 TYR B C 1
ATOM 1692 O O . TYR B 1 81 ? -13.109 -7.129 1.164 1 97.69 81 TYR B O 1
ATOM 1700 N N . PHE B 1 82 ? -12.141 -6.145 2.877 1 98 82 PHE B N 1
ATOM 1701 C CA . PHE B 1 82 ? -13.156 -5.105 2.938 1 98 82 PHE B CA 1
ATOM 1702 C C . PHE B 1 82 ? -13.219 -4.328 1.628 1 98 82 PHE B C 1
ATOM 1704 O O . PHE B 1 82 ? -14.305 -4.059 1.109 1 98 82 PHE B O 1
ATOM 1711 N N . ALA B 1 83 ? -12.016 -3.945 1.123 1 98 83 ALA B N 1
ATOM 1712 C CA . ALA B 1 83 ? -11.953 -3.158 -0.105 1 98 83 ALA B CA 1
ATOM 1713 C C . ALA B 1 83 ? -12.555 -3.928 -1.28 1 98 83 ALA B C 1
ATOM 1715 O O . ALA B 1 83 ? -13.414 -3.41 -1.998 1 98 83 ALA B O 1
ATOM 1716 N N . ILE B 1 84 ? -12.164 -5.188 -1.453 1 97.06 84 ILE B N 1
ATOM 1717 C CA . ILE B 1 84 ? -12.578 -5.914 -2.648 1 97.06 84 ILE B CA 1
ATOM 1718 C C . ILE B 1 84 ? -14.062 -6.27 -2.543 1 97.06 84 ILE B C 1
ATOM 1720 O O . ILE B 1 84 ? -14.766 -6.316 -3.555 1 97.06 84 ILE B O 1
ATOM 1724 N N . ARG B 1 85 ? -14.531 -6.445 -1.336 1 95.5 85 ARG B N 1
ATOM 1725 C CA . ARG B 1 85 ? -15.938 -6.773 -1.143 1 95.5 85 ARG B CA 1
ATOM 1726 C C . ARG B 1 85 ? -16.828 -5.602 -1.541 1 95.5 85 ARG B C 1
ATOM 1728 O O . ARG B 1 85 ? -18.016 -5.789 -1.834 1 95.5 85 ARG B O 1
ATOM 1735 N N . ASN B 1 86 ? -16.312 -4.402 -1.519 1 96.12 86 ASN B N 1
ATOM 1736 C CA . ASN B 1 86 ? -17.094 -3.221 -1.869 1 96.12 86 ASN B CA 1
ATOM 1737 C C . ASN B 1 86 ? -16.953 -2.867 -3.346 1 96.12 86 ASN B C 1
ATOM 1739 O O . ASN B 1 86 ? -17.359 -1.789 -3.773 1 96.12 86 ASN B O 1
ATOM 1743 N N . SER B 1 87 ? -16.359 -3.684 -4.195 1 93.75 87 SER B N 1
ATOM 1744 C CA . SER B 1 87 ? -16.281 -3.621 -5.652 1 93.75 87 SER B CA 1
ATOM 1745 C C . SER B 1 87 ? -15.828 -2.242 -6.121 1 93.75 87 SER B C 1
ATOM 1747 O O . SER B 1 87 ? -16.547 -1.571 -6.871 1 93.75 87 SER B O 1
ATOM 1749 N N . PRO B 1 88 ? -14.625 -1.879 -5.68 1 96.81 88 PRO B N 1
ATOM 1750 C CA . PRO B 1 88 ? -14.133 -0.572 -6.121 1 96.81 88 PRO B CA 1
ATOM 1751 C C . PRO B 1 88 ? -14.141 -0.424 -7.645 1 96.81 88 PRO B C 1
ATOM 1753 O O . PRO B 1 88 ? -13.812 -1.372 -8.359 1 96.81 88 PRO B O 1
ATOM 1756 N N . LYS B 1 89 ? -14.469 0.8 -8.125 1 93.38 89 LYS B N 1
ATOM 1757 C CA . LYS B 1 89 ? -14.586 1.073 -9.555 1 93.38 89 LYS B CA 1
ATOM 1758 C C . LYS B 1 89 ? -13.32 1.729 -10.094 1 93.38 89 LYS B C 1
ATOM 1760 O O . LYS B 1 89 ? -13.156 1.872 -11.312 1 93.38 89 LYS B O 1
ATOM 1765 N N . SER B 1 90 ? -12.492 2.143 -9.258 1 96.81 90 SER B N 1
ATOM 1766 C CA . SER B 1 90 ? -11.203 2.76 -9.562 1 96.81 90 SER B CA 1
ATOM 1767 C C . SER B 1 90 ? -10.172 2.451 -8.484 1 96.81 90 SER B C 1
ATOM 1769 O O . SER B 1 90 ? -10.516 1.917 -7.426 1 96.81 90 SER B O 1
ATOM 1771 N N . TYR B 1 91 ? -8.977 2.73 -8.773 1 96.25 91 TYR B N 1
ATOM 1772 C CA . TYR B 1 91 ? -7.945 2.52 -7.762 1 96.25 91 TYR B CA 1
ATOM 1773 C C . TYR B 1 91 ? -8.125 3.486 -6.598 1 96.25 91 TYR B C 1
ATOM 1775 O O . TYR B 1 91 ? -7.855 3.135 -5.445 1 96.25 91 TYR B O 1
ATOM 1783 N N . ASP B 1 92 ? -8.617 4.691 -6.906 1 95.94 92 ASP B N 1
ATOM 1784 C CA . ASP B 1 92 ? -8.938 5.629 -5.836 1 95.94 92 ASP B CA 1
ATOM 1785 C C . ASP B 1 92 ? -9.992 5.051 -4.895 1 95.94 92 ASP B C 1
ATOM 1787 O O . ASP B 1 92 ? -9.906 5.215 -3.678 1 95.94 92 ASP B O 1
ATOM 1791 N N . ASP B 1 93 ? -10.977 4.418 -5.512 1 96.81 93 ASP B N 1
ATOM 1792 C CA . ASP B 1 93 ? -12 3.744 -4.715 1 96.81 93 ASP B CA 1
ATOM 1793 C C . ASP B 1 93 ? -11.383 2.664 -3.83 1 96.81 93 ASP B C 1
ATOM 1795 O O . ASP B 1 93 ? -11.727 2.541 -2.654 1 96.81 93 ASP B O 1
ATOM 1799 N N . PHE B 1 94 ? -10.523 1.896 -4.414 1 98 94 PHE B N 1
ATOM 1800 C CA . PHE B 1 94 ? -9.844 0.842 -3.666 1 98 94 PHE B CA 1
ATOM 1801 C C . PHE B 1 94 ? -9.117 1.417 -2.459 1 98 94 PHE B C 1
ATOM 1803 O O . PHE B 1 94 ? -9.281 0.936 -1.336 1 98 94 PHE B O 1
ATOM 1810 N N . ASN B 1 95 ? -8.352 2.445 -2.691 1 97.88 95 ASN B N 1
ATOM 1811 C CA . ASN B 1 95 ? -7.609 3.102 -1.616 1 97.88 95 ASN B CA 1
ATOM 1812 C C . ASN B 1 95 ? -8.547 3.658 -0.55 1 97.88 95 ASN B C 1
ATOM 1814 O O . ASN B 1 95 ? -8.273 3.545 0.646 1 97.88 95 ASN B O 1
ATOM 1818 N N . ASP B 1 96 ? -9.648 4.262 -1.001 1 97.94 96 ASP B N 1
ATOM 1819 C CA . ASP B 1 96 ? -10.641 4.781 -0.06 1 97.94 96 ASP B CA 1
ATOM 1820 C C . ASP B 1 96 ? -11.125 3.684 0.883 1 97.94 96 ASP B C 1
ATOM 1822 O O . ASP B 1 96 ? -11.172 3.877 2.1 1 97.94 96 ASP B O 1
ATOM 1826 N N . TYR B 1 97 ? -11.445 2.557 0.31 1 98.38 97 TYR B N 1
ATOM 1827 C CA . TYR B 1 97 ? -12 1.468 1.109 1 98.38 97 TYR B CA 1
ATOM 1828 C C . TYR B 1 97 ? -10.953 0.916 2.072 1 98.38 97 TYR B C 1
ATOM 1830 O O . TYR B 1 97 ? -11.289 0.492 3.182 1 98.38 97 TYR B O 1
ATOM 1838 N N . MET B 1 98 ? -9.703 0.907 1.647 1 98.56 98 MET B N 1
ATOM 1839 C CA . MET B 1 98 ? -8.625 0.478 2.541 1 98.56 98 MET B CA 1
ATOM 1840 C C . MET B 1 98 ? -8.547 1.378 3.77 1 98.56 98 MET B C 1
ATOM 1842 O O . MET B 1 98 ? -8.383 0.894 4.891 1 98.56 98 MET B O 1
ATOM 1846 N N . ILE B 1 99 ? -8.68 2.643 3.551 1 98.69 99 ILE B N 1
ATOM 1847 C CA . ILE B 1 99 ? -8.578 3.613 4.633 1 98.69 99 ILE B CA 1
ATOM 1848 C C . ILE B 1 99 ? -9.828 3.557 5.5 1 98.69 99 ILE B C 1
ATOM 1850 O O . ILE B 1 99 ? -9.742 3.584 6.73 1 98.69 99 ILE B O 1
ATOM 1854 N N . ILE B 1 100 ? -10.992 3.447 4.898 1 98.5 100 ILE B N 1
ATOM 1855 C CA . ILE B 1 100 ? -12.25 3.332 5.621 1 98.5 100 ILE B CA 1
ATOM 1856 C C . ILE B 1 100 ? -12.219 2.092 6.512 1 98.5 100 ILE B C 1
ATOM 1858 O O . ILE B 1 100 ? -12.625 2.146 7.676 1 98.5 100 ILE B O 1
ATOM 1862 N N . SER B 1 101 ? -11.734 0.977 5.969 1 98.56 101 SER B N 1
ATOM 1863 C CA . SER B 1 101 ? -11.648 -0.265 6.73 1 98.56 101 SER B CA 1
ATOM 1864 C C . SER B 1 101 ? -10.781 -0.091 7.973 1 98.56 101 SER B C 1
ATOM 1866 O O . SER B 1 101 ? -11.148 -0.543 9.062 1 98.56 101 SER B O 1
ATOM 1868 N N . LEU B 1 102 ? -9.641 0.557 7.82 1 98.31 102 LEU B N 1
ATOM 1869 C CA . LEU B 1 102 ? -8.758 0.798 8.953 1 98.31 102 LEU B CA 1
ATOM 1870 C C . LEU B 1 102 ? -9.445 1.653 10.008 1 98.31 102 LEU B C 1
ATOM 1872 O O . LEU B 1 102 ? -9.359 1.364 11.203 1 98.31 102 LEU B O 1
ATOM 1876 N N . ALA B 1 103 ? -10.117 2.697 9.578 1 98.12 103 ALA B N 1
ATOM 1877 C CA . ALA B 1 103 ? -10.836 3.562 10.508 1 98.12 103 ALA B CA 1
ATOM 1878 C C . ALA B 1 103 ? -11.883 2.775 11.297 1 98.12 103 ALA B C 1
ATOM 1880 O O . ALA B 1 103 ? -12.039 2.973 12.5 1 98.12 103 ALA B O 1
ATOM 1881 N N . ARG B 1 104 ? -12.562 1.885 10.617 1 97.44 104 ARG B N 1
ATOM 1882 C CA . ARG B 1 104 ? -13.57 1.041 11.25 1 97.44 104 ARG B CA 1
ATOM 1883 C C . ARG B 1 104 ? -12.938 0.141 12.312 1 97.44 104 ARG B C 1
ATOM 1885 O O . ARG B 1 104 ? -13.453 0.025 13.422 1 97.44 104 ARG B O 1
ATOM 1892 N N . ARG B 1 105 ? -11.828 -0.456 11.938 1 96.38 105 ARG B N 1
ATOM 1893 C CA . ARG B 1 105 ? -11.141 -1.348 12.859 1 96.38 105 ARG B CA 1
ATOM 1894 C C . ARG B 1 105 ? -10.703 -0.603 14.117 1 96.38 105 ARG B C 1
ATOM 1896 O O . ARG B 1 105 ? -10.703 -1.17 15.211 1 96.38 105 ARG B O 1
ATOM 1903 N N . LEU B 1 106 ? -10.336 0.602 13.93 1 97.19 106 LEU B N 1
ATOM 1904 C CA . LEU B 1 106 ? -9.836 1.402 15.039 1 97.19 106 LEU B CA 1
ATOM 1905 C C . LEU B 1 106 ? -10.969 2.127 15.75 1 97.19 106 LEU B C 1
ATOM 1907 O O . LEU B 1 106 ? -10.766 2.738 16.797 1 97.19 106 LEU B O 1
ATOM 1911 N N . LYS B 1 107 ? -12.188 2.104 15.18 1 97.06 107 LYS B N 1
ATOM 1912 C CA . LYS B 1 107 ? -13.352 2.832 15.688 1 97.06 107 LYS B CA 1
ATOM 1913 C C . LYS B 1 107 ? -13.055 4.324 15.797 1 97.06 107 LYS B C 1
ATOM 1915 O O . LYS B 1 107 ? -13.32 4.941 16.828 1 97.06 107 LYS B O 1
ATOM 1920 N N . LEU B 1 108 ? -12.461 4.871 14.766 1 97.25 108 L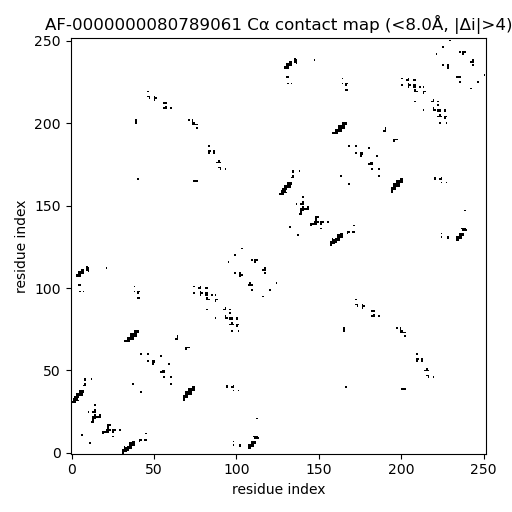EU B N 1
ATOM 1921 C CA . LEU B 1 108 ? -12.117 6.289 14.695 1 97.25 108 LEU 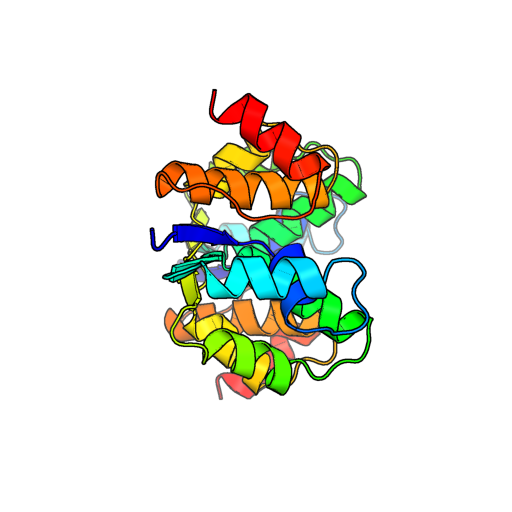B CA 1
ATOM 1922 C C . LEU B 1 108 ? -12.75 6.941 13.469 1 97.25 108 LEU B C 1
ATOM 1924 O O . LEU B 1 108 ? -13.078 6.258 12.5 1 97.25 108 LEU B O 1
ATOM 1928 N N . LYS B 1 109 ? -12.938 8.211 13.477 1 96.56 109 LYS B N 1
ATOM 1929 C CA . LYS B 1 109 ? -13.383 8.969 12.312 1 96.56 109 LYS B CA 1
ATOM 1930 C C . LYS B 1 109 ? -12.242 9.195 11.328 1 96.56 109 LYS B C 1
ATOM 1932 O O . LYS B 1 109 ? -11.07 9.062 11.695 1 96.56 109 LYS B O 1
ATOM 1937 N N . ILE B 1 110 ? -12.648 9.5 10.141 1 98.06 110 ILE B N 1
ATOM 1938 C CA . ILE B 1 110 ? -11.672 9.859 9.117 1 98.06 110 ILE B CA 1
ATOM 1939 C C . ILE B 1 110 ? -11.688 11.367 8.891 1 98.06 110 ILE B C 1
ATOM 1941 O O . ILE B 1 110 ? -12.742 11.961 8.68 1 98.06 110 ILE B O 1
ATOM 1945 N N . LEU B 1 111 ? -10.609 11.93 9.023 1 97.69 111 LEU B N 1
ATOM 1946 C CA . LEU B 1 111 ? -10.445 13.32 8.617 1 97.69 111 LEU B CA 1
ATOM 1947 C C . LEU B 1 111 ? -9.891 13.414 7.203 1 97.69 111 LEU B C 1
ATOM 1949 O O . LEU B 1 111 ? -8.727 13.07 6.961 1 97.69 111 LEU B O 1
ATOM 1953 N N . THR B 1 112 ? -10.68 13.805 6.281 1 97.81 112 THR B N 1
ATOM 1954 C CA . THR B 1 112 ? -10.344 13.898 4.867 1 97.81 112 THR B CA 1
ATOM 1955 C C . THR B 1 112 ? -11.109 15.039 4.203 1 97.81 112 THR B C 1
ATOM 1957 O O . THR B 1 112 ? -12.164 15.453 4.699 1 97.81 112 THR B O 1
ATOM 1960 N N . TYR B 1 113 ? -10.539 15.586 3.139 1 97.19 113 TYR B N 1
ATOM 1961 C CA . TYR B 1 113 ? -11.219 16.625 2.373 1 97.19 113 TYR B CA 1
ATOM 1962 C C . TYR B 1 113 ? -11.773 16.062 1.07 1 97.19 113 TYR B C 1
ATOM 1964 O O . TYR B 1 113 ? -12.273 16.812 0.227 1 97.19 113 TYR B O 1
ATOM 1972 N N . ASP B 1 114 ? -11.562 14.766 0.911 1 94.69 114 ASP B N 1
ATOM 1973 C CA . ASP B 1 114 ? -12.141 14.078 -0.238 1 94.69 114 ASP B CA 1
ATOM 1974 C C . ASP B 1 114 ? -13.625 13.789 -0.016 1 94.69 114 ASP B C 1
ATOM 1976 O O . ASP B 1 114 ? -13.977 12.883 0.74 1 94.69 114 ASP B O 1
ATOM 1980 N N . HIS B 1 115 ? -14.414 14.461 -0.758 1 93.25 115 HIS B N 1
ATOM 1981 C CA . HIS B 1 115 ? -15.859 14.367 -0.574 1 93.25 115 HIS B CA 1
ATOM 1982 C C . HIS B 1 115 ? -16.375 12.984 -0.937 1 93.25 115 HIS B C 1
ATOM 1984 O O . HIS B 1 115 ? -17.312 12.477 -0.313 1 93.25 115 HIS B O 1
ATOM 1990 N N . LYS B 1 116 ? -15.789 12.391 -1.914 1 92.75 116 LYS B N 1
ATOM 1991 C CA . LYS B 1 116 ? -16.188 11.039 -2.309 1 92.75 116 LYS B CA 1
ATOM 1992 C C . LYS B 1 116 ? -15.922 10.039 -1.193 1 92.75 116 LYS B C 1
ATOM 1994 O O . LYS B 1 116 ? -16.75 9.172 -0.915 1 92.75 116 LYS B O 1
ATOM 1999 N N . MET B 1 117 ? -14.836 10.172 -0.57 1 94.88 117 MET B N 1
ATOM 2000 C CA . MET B 1 117 ? -14.484 9.281 0.534 1 94.88 117 MET B CA 1
ATOM 2001 C C . MET B 1 117 ? -15.43 9.484 1.717 1 94.88 117 MET B C 1
ATOM 2003 O O . MET B 1 117 ? -15.836 8.523 2.363 1 94.88 117 MET B O 1
ATOM 2007 N N . LYS B 1 118 ? -15.719 10.727 1.987 1 93.69 118 LYS B N 1
ATOM 2008 C CA . LYS B 1 118 ? -16.641 11.016 3.082 1 93.69 118 LYS B CA 1
ATOM 2009 C C . LYS B 1 118 ? -17.984 10.312 2.875 1 93.69 118 LYS B C 1
ATOM 2011 O O . LYS B 1 118 ? -18.531 9.719 3.805 1 93.69 118 LYS B O 1
ATOM 2016 N N . LYS B 1 119 ? -18.469 10.422 1.679 1 93.88 119 LYS B N 1
ATOM 2017 C CA . LYS B 1 119 ? -19.75 9.812 1.353 1 93.88 119 LYS B CA 1
ATOM 2018 C C . LYS B 1 119 ? -19.688 8.297 1.501 1 93.88 119 LYS B C 1
ATOM 2020 O O . LYS B 1 119 ? -20.609 7.68 2.041 1 93.88 119 LYS B O 1
ATOM 2025 N N . LYS B 1 120 ? -18.625 7.688 1.062 1 93.81 120 LYS B N 1
ATOM 2026 C CA . LYS B 1 120 ? -18.438 6.246 1.165 1 93.81 120 LYS B CA 1
ATOM 2027 C C . LYS B 1 120 ? -18.391 5.801 2.625 1 93.81 120 LYS B C 1
ATOM 2029 O O . LYS B 1 120 ? -18.984 4.793 2.996 1 93.81 120 LYS B O 1
ATOM 2034 N N . GLY B 1 121 ? -17.641 6.551 3.377 1 92.25 121 GLY B N 1
ATOM 2035 C CA . GLY B 1 121 ? -17.516 6.258 4.797 1 92.25 121 GLY B CA 1
ATOM 2036 C C . GLY B 1 121 ? -18.844 6.328 5.531 1 92.25 121 GLY B C 1
ATOM 2037 O O . GLY B 1 121 ? -19.141 5.473 6.371 1 92.25 121 GLY B O 1
ATOM 2038 N N . SER B 1 122 ? -19.594 7.379 5.219 1 87.81 122 SER B N 1
ATOM 2039 C CA . SER B 1 122 ? -20.891 7.559 5.871 1 87.81 122 SER B CA 1
ATOM 2040 C C . SER B 1 122 ? -21.828 6.414 5.543 1 87.81 122 SER B C 1
ATOM 2042 O O . SER B 1 122 ? -22.594 5.961 6.402 1 87.81 122 SER B O 1
ATOM 2044 N N . ARG B 1 123 ? -21.734 5.914 4.379 1 85.56 123 ARG B N 1
ATOM 2045 C CA . ARG B 1 123 ? -22.594 4.824 3.93 1 85.56 123 ARG B CA 1
ATOM 2046 C C . ARG B 1 123 ? -22.203 3.51 4.594 1 85.56 123 ARG B C 1
ATOM 2048 O O . ARG B 1 123 ? -23.062 2.682 4.895 1 85.56 123 ARG B O 1
ATOM 2055 N N . LEU B 1 124 ? -20.969 3.379 4.855 1 86.5 124 LEU B N 1
ATOM 2056 C CA . LEU B 1 124 ? -20.469 2.078 5.285 1 86.5 124 LEU B CA 1
ATOM 2057 C C . LEU B 1 124 ? -20.391 2.002 6.809 1 86.5 124 LEU B C 1
ATOM 2059 O O . LEU B 1 124 ? -20.312 0.91 7.375 1 86.5 124 LEU B O 1
ATOM 2063 N N . ASN B 1 125 ? -20.266 3.072 7.512 1 73.56 125 ASN B N 1
ATOM 2064 C CA . ASN B 1 125 ? -20.203 3.111 8.969 1 73.56 125 ASN B CA 1
ATOM 2065 C C . ASN B 1 125 ? -21.594 3.139 9.594 1 73.56 125 ASN B C 1
ATOM 2067 O O . ASN B 1 125 ? -21.75 2.996 10.805 1 73.56 125 ASN B O 1
ATOM 2071 N N . GLY B 1 126 ? -22.609 3.441 8.719 1 56.22 126 GLY B N 1
ATOM 2072 C CA . GLY B 1 126 ? -23.953 3.432 9.25 1 56.22 126 GLY B CA 1
ATOM 2073 C C . GLY B 1 126 ? -24.594 2.051 9.25 1 56.22 126 GLY B C 1
ATOM 2074 O O . GLY B 1 126 ? -24.109 1.148 8.555 1 56.22 126 GLY B O 1
#

pLDDT: mean 95.84, std 5.97, range [56.22, 98.81]

Solvent-accessible surface area (backbone atoms only — not comparable to full-atom values): 13388 Å² total; per-residue (Å²): 126,77,36,64,28,27,41,41,41,65,35,53,48,16,52,72,36,77,85,37,92,49,13,71,61,33,46,56,53,52,69,44,41,58,34,34,35,35,39,48,67,33,53,54,50,41,48,41,52,27,53,76,70,69,44,64,52,47,66,52,51,50,53,54,67,64,35,87,42,46,41,80,38,65,59,49,72,67,20,52,52,52,16,42,72,65,60,48,88,41,59,67,45,34,54,42,33,35,51,47,38,48,21,59,76,67,72,37,50,74,47,64,78,50,65,70,50,53,53,52,42,57,64,67,74,99,126,76,35,63,28,29,41,41,42,65,33,53,46,17,52,71,36,76,85,37,93,48,13,72,61,33,47,55,54,51,68,43,41,59,34,36,36,35,40,47,67,33,53,54,51,42,48,40,52,27,52,75,69,71,44,64,51,48,66,52,51,49,54,54,66,63,35,86,42,45,41,80,38,66,58,48,72,66,22,52,52,52,17,41,72,64,62,51,88,41,59,67,43,35,52,42,32,35,52,46,38,48,21,58,74,67,71,39,50,74,47,63,79,50,63,69,50,52,55,52,43,55,63,67,75,99

Nearest PDB structures (foldseek):
  1w8i-assembly1_A-2  TM=8.264E-01  e=3.311E-06  Archaeoglobus fulgidus DSM 4304
  5ecw-assembly1_A  TM=7.177E-01  e=1.023E-03  Shigella flexneri
  3zvk-assembly1_D  TM=6.856E-01  e=1.160E-03  Rickettsia felis
  3zvk-assembly1_B  TM=6.928E-01  e=3.387E-03  Rickettsia felis
  6nkl-assembly1_A  TM=6.637E-01  e=1.743E-02  Haemophilus influenzae

Secondary structure (DSSP, 8-state):
--EEEEE-HHHHHHHH-TTSTTHHHHHHHHHHEEEEEEEHHHHHHHHHHHHHTT--HHHHHHHHHHSTTEEEE---HHHHHHHHHT--SSHHHHHHHHHHHHHHHHT-EEE---HHHHHHHHHHH-/--EEEEE-HHHHHHHH-TTSTTHHHHHHHHHHEEEEEEEHHHHHHHHHHHHHTT--HHHHHHHHHHSTTEEEE---HHHHHHHHHT--SSHHHHHHHHHHHHHHHHT-EEE---HHHHHHHHHHH-

InterPro domains:
  IPR002716 PIN domain [PF01850] (6-120)
  IPR029060 PIN-like domain superfamily [SSF88723] (5-121)

Organism: Sulfurisphaera tokodaii (strain DSM 16993 / JCM 10545 / NBRC 100140 / 7) (NCBI:txid273063)

Radius of gyration: 18.43 Å; Cα contacts (8 Å, |Δi|>4): 366; chains: 2; bounding box: 49×56×45 Å

Sequence (252 aa):
MEEIAVVDTNFVIAVIFEDHIFHKLAIKDWEKLRKAYLPIIAISELAYFLIKNGFSLNDVIDNVLSDPKIEVVENTLEDIYFAIRNSPKSYDDFNDYMIISLARRLKLKILTYDHKMKKKGSRLNGMEEIAVVDTNFVIAVIFEDHIFHKLAIKDWEKLRKAYLPIIAISELAYFLIKNGFSLNDVIDNVLSDPKIEVVENTLEDIYFAIRNSPKSYDDFNDYMIISLARRLKLKILTYDHKMKKKGSRLNG